Protein AF-A0A9D6PST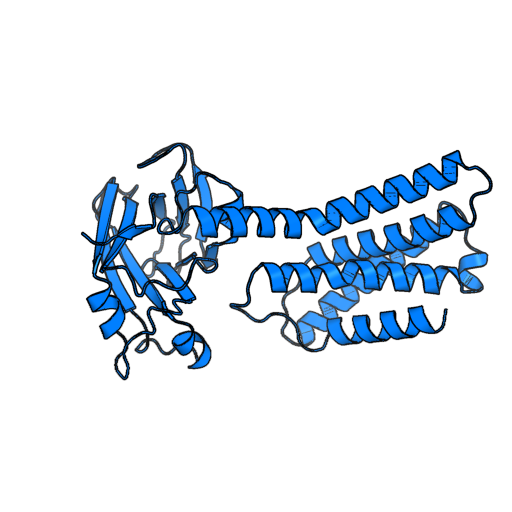2-F1 (afdb_monomer)

pLDDT: mean 94.26, std 4.9, range [67.69, 98.75]

Structure (mmCIF, N/CA/C/O backbone):
data_AF-A0A9D6PST2-F1
#
_entry.id   AF-A0A9D6PST2-F1
#
loop_
_atom_site.group_PDB
_atom_site.id
_atom_site.type_symbol
_atom_site.label_atom_id
_atom_site.label_alt_id
_atom_site.label_comp_id
_atom_site.label_asym_id
_atom_site.label_entity_id
_atom_site.label_seq_id
_atom_site.pdbx_PDB_ins_code
_atom_site.Cartn_x
_atom_site.Cartn_y
_atom_site.Cartn_z
_atom_site.occupancy
_atom_site.B_iso_or_equiv
_atom_site.auth_seq_id
_atom_site.auth_comp_id
_atom_site.auth_asym_id
_atom_site.auth_atom_id
_atom_site.pdbx_PDB_model_num
ATOM 1 N N . MET A 1 1 ? 12.612 -12.828 -33.262 1.00 82.62 1 MET A N 1
ATOM 2 C CA . MET A 1 1 ? 11.461 -11.962 -33.614 1.00 82.62 1 MET A CA 1
ATOM 3 C C . MET A 1 1 ? 10.122 -12.652 -33.386 1.00 82.62 1 MET A C 1
ATOM 5 O O . MET A 1 1 ? 9.370 -12.137 -32.578 1.00 82.62 1 MET A O 1
ATOM 9 N N . LYS A 1 2 ? 9.837 -13.822 -33.989 1.00 85.38 2 LYS A N 1
ATOM 10 C CA . LYS A 1 2 ? 8.550 -14.532 -33.798 1.00 85.38 2 LYS A CA 1
ATOM 11 C C . LYS A 1 2 ? 8.205 -14.817 -32.323 1.00 85.38 2 LYS A C 1
ATOM 13 O O . LYS A 1 2 ? 7.131 -14.439 -31.886 1.00 85.38 2 LYS A O 1
ATOM 18 N N . GLY A 1 3 ? 9.136 -15.379 -31.544 1.00 91.00 3 GLY A N 1
ATOM 19 C CA . GLY A 1 3 ? 8.904 -15.651 -30.113 1.00 91.00 3 GLY A CA 1
ATOM 20 C C . GLY A 1 3 ? 8.631 -14.398 -29.267 1.00 91.00 3 GLY A C 1
ATOM 21 O O . GLY A 1 3 ? 7.731 -14.407 -28.439 1.00 91.00 3 GLY A O 1
ATOM 22 N N . LEU A 1 4 ? 9.342 -13.293 -29.528 1.00 91.12 4 LEU A N 1
ATOM 23 C CA . LEU A 1 4 ? 9.099 -12.011 -28.850 1.00 91.12 4 LEU A CA 1
ATOM 24 C C . LEU A 1 4 ? 7.714 -11.439 -29.189 1.00 91.12 4 LEU A C 1
ATOM 26 O O . LEU A 1 4 ? 7.041 -10.928 -28.307 1.00 91.12 4 LEU A O 1
ATOM 30 N N . ALA A 1 5 ? 7.280 -11.545 -30.449 1.00 93.44 5 ALA A N 1
ATOM 31 C CA . ALA A 1 5 ? 5.957 -11.081 -30.866 1.00 93.44 5 ALA A CA 1
ATOM 32 C C . ALA A 1 5 ? 4.823 -11.870 -30.191 1.00 93.44 5 ALA A C 1
ATOM 34 O O . ALA A 1 5 ? 3.841 -11.270 -29.773 1.00 93.44 5 ALA A O 1
ATOM 35 N N . VAL A 1 6 ? 4.983 -13.190 -30.034 1.00 94.31 6 VAL A N 1
ATOM 36 C CA . VAL A 1 6 ? 4.023 -14.032 -29.298 1.00 94.31 6 VAL A CA 1
ATOM 37 C C . VAL A 1 6 ? 3.953 -13.626 -27.824 1.00 94.31 6 VAL A C 1
ATOM 39 O O . VAL A 1 6 ? 2.859 -13.455 -27.298 1.00 94.31 6 VAL A O 1
ATOM 42 N N . LEU A 1 7 ? 5.104 -13.411 -27.175 1.00 94.19 7 LEU A N 1
ATOM 43 C CA . LEU A 1 7 ? 5.152 -12.942 -25.786 1.00 94.19 7 LEU A CA 1
ATOM 44 C C . LEU A 1 7 ? 4.450 -11.586 -25.619 1.00 94.19 7 LEU A C 1
ATOM 46 O O . LEU A 1 7 ? 3.614 -11.433 -24.735 1.00 94.19 7 LEU A O 1
ATOM 50 N N . VAL A 1 8 ? 4.764 -10.620 -26.488 1.00 95.50 8 VAL A N 1
ATOM 51 C CA . VAL A 1 8 ? 4.138 -9.289 -26.481 1.00 95.50 8 VAL A CA 1
ATOM 52 C C . VAL A 1 8 ? 2.628 -9.397 -26.672 1.00 95.50 8 VAL A C 1
ATOM 54 O O . VAL A 1 8 ? 1.891 -8.765 -25.928 1.00 95.50 8 VAL A O 1
ATOM 57 N N . ALA A 1 9 ? 2.153 -10.226 -27.606 1.00 94.56 9 ALA A N 1
ATOM 58 C CA . ALA A 1 9 ? 0.720 -10.431 -27.807 1.00 94.56 9 ALA A CA 1
ATOM 59 C C . ALA A 1 9 ? 0.030 -10.977 -26.544 1.00 94.56 9 ALA A C 1
ATOM 61 O O . ALA A 1 9 ? -1.038 -10.493 -26.183 1.00 94.56 9 ALA A O 1
ATOM 62 N N . GLY A 1 10 ? 0.659 -11.925 -25.840 1.00 94.38 10 GLY A N 1
ATOM 63 C CA . GLY A 1 10 ? 0.155 -12.426 -24.559 1.00 94.38 10 GLY A CA 1
ATOM 64 C C . GLY A 1 10 ? 0.065 -11.335 -23.487 1.00 94.38 10 GLY A C 1
ATOM 65 O O . GLY A 1 10 ? -0.967 -11.197 -22.838 1.00 94.38 10 GLY A O 1
ATOM 66 N N . LEU A 1 11 ? 1.106 -10.508 -23.351 1.00 94.31 11 LEU A N 1
ATOM 67 C CA . LEU A 1 11 ? 1.119 -9.398 -22.392 1.00 94.31 11 LEU A CA 1
ATOM 68 C C . LEU A 1 11 ? 0.080 -8.314 -22.724 1.00 94.31 11 LEU A C 1
ATOM 70 O O . LEU A 1 11 ? -0.539 -7.773 -21.814 1.00 94.31 11 LEU A O 1
ATOM 74 N N . VAL A 1 12 ? -0.171 -8.037 -24.009 1.00 94.50 12 VAL A N 1
ATOM 75 C CA . VAL A 1 12 ? -1.259 -7.133 -24.429 1.00 94.50 12 VAL A CA 1
ATOM 76 C C . VAL A 1 12 ? -2.619 -7.678 -24.000 1.00 94.50 12 VAL A C 1
ATOM 78 O O . VAL A 1 12 ? -3.452 -6.911 -23.533 1.00 94.50 12 VAL A O 1
ATOM 81 N N . VAL A 1 13 ? -2.859 -8.988 -24.118 1.00 93.19 13 VAL A N 1
ATOM 82 C CA . VAL A 1 13 ? -4.115 -9.591 -23.638 1.00 93.19 13 VAL A CA 1
ATOM 83 C C . VAL A 1 13 ? -4.260 -9.408 -22.126 1.00 93.19 13 VAL A C 1
ATOM 85 O O . VAL A 1 13 ? -5.333 -9.028 -21.664 1.00 93.19 13 VAL A O 1
ATOM 88 N N . MET A 1 14 ? -3.180 -9.596 -21.361 1.00 92.00 14 MET A N 1
ATOM 89 C CA . MET A 1 14 ? -3.190 -9.400 -19.905 1.00 92.00 14 MET A CA 1
ATOM 90 C C . MET A 1 14 ? -3.476 -7.946 -19.493 1.00 92.00 14 MET A C 1
ATOM 92 O O . MET A 1 14 ? -4.033 -7.720 -18.424 1.00 92.00 14 MET A O 1
ATOM 96 N N . LEU A 1 15 ? -3.206 -6.944 -20.339 1.00 89.69 15 LEU A N 1
ATOM 97 C CA . LEU A 1 15 ? -3.619 -5.567 -20.031 1.00 89.69 15 LEU A CA 1
ATOM 98 C C . LEU A 1 15 ? -5.135 -5.418 -19.883 1.00 89.69 15 LEU A C 1
ATOM 100 O O . LEU A 1 15 ? -5.569 -4.537 -19.149 1.00 89.69 15 LEU A O 1
ATOM 104 N N . PHE A 1 16 ? -5.935 -6.254 -20.546 1.00 89.12 16 PHE A N 1
ATOM 105 C CA . PHE A 1 16 ? -7.394 -6.101 -20.595 1.00 89.12 16 PHE A CA 1
ATOM 106 C C . PHE A 1 16 ? -8.159 -7.280 -19.993 1.00 89.12 16 PHE A C 1
ATOM 108 O O . PHE A 1 16 ? -9.345 -7.149 -19.705 1.00 89.12 16 PHE A O 1
ATOM 115 N N . VAL A 1 17 ? -7.505 -8.428 -19.807 1.00 87.56 17 VAL A N 1
ATOM 116 C CA . VAL A 1 17 ? -8.141 -9.664 -19.342 1.00 87.56 17 VAL A CA 1
ATOM 117 C C . VAL A 1 17 ? -7.512 -10.124 -18.031 1.00 87.56 17 VAL A C 1
ATOM 119 O O . VAL A 1 17 ? -6.298 -10.305 -17.946 1.00 87.56 17 VAL A O 1
ATOM 122 N N . GLY A 1 18 ? -8.360 -10.363 -17.029 1.00 84.00 18 GLY A N 1
ATOM 123 C CA . GLY A 1 18 ? -7.952 -10.773 -15.684 1.00 84.00 18 GLY A CA 1
ATOM 124 C C . GLY A 1 18 ? -7.445 -9.598 -14.850 1.00 84.00 18 GLY A C 1
ATOM 125 O O . GLY A 1 18 ? -7.907 -8.472 -15.026 1.00 84.00 18 GLY A O 1
ATOM 126 N N . GLY A 1 19 ? -6.476 -9.865 -13.981 1.00 82.94 19 GLY A N 1
ATOM 127 C CA . GLY A 1 19 ? -5.823 -8.875 -13.130 1.00 82.94 19 GLY A CA 1
ATOM 128 C C . GLY A 1 19 ? -6.261 -8.947 -11.672 1.00 82.94 19 GLY A C 1
ATOM 129 O O . GLY A 1 19 ? -7.232 -9.638 -11.371 1.00 82.94 19 GLY A O 1
ATOM 130 N N . PRO A 1 20 ? -5.511 -8.284 -10.780 1.00 84.06 20 PRO A N 1
ATOM 131 C CA . PRO A 1 20 ? -5.814 -8.296 -9.367 1.00 84.06 20 PRO A CA 1
ATOM 132 C C . PRO A 1 20 ? -7.141 -7.589 -9.089 1.00 84.06 20 PRO A C 1
ATOM 134 O O . PRO A 1 20 ? -7.401 -6.513 -9.634 1.00 84.06 20 PRO A O 1
ATOM 137 N N . GLU A 1 21 ? -7.948 -8.175 -8.217 1.00 77.94 21 GLU A N 1
ATOM 138 C CA . GLU A 1 21 ? -9.183 -7.585 -7.712 1.00 77.94 21 GLU A CA 1
ATOM 139 C C . GLU A 1 21 ? -8.955 -6.871 -6.371 1.00 77.94 21 GLU A C 1
ATOM 141 O O . GLU A 1 21 ? -7.908 -6.990 -5.725 1.00 77.94 21 GLU A O 1
ATOM 146 N N . ALA A 1 22 ? -9.955 -6.099 -5.937 1.00 67.69 22 ALA A N 1
ATOM 147 C CA . ALA A 1 22 ? -9.941 -5.492 -4.612 1.00 67.69 22 ALA A CA 1
ATOM 148 C C . ALA A 1 22 ? -9.855 -6.593 -3.538 1.00 67.69 22 ALA A C 1
ATOM 150 O O . ALA A 1 22 ? -10.729 -7.452 -3.455 1.00 67.69 22 ALA A O 1
ATOM 151 N N . GLY A 1 23 ? -8.801 -6.557 -2.720 1.00 70.06 23 GLY A N 1
ATOM 152 C CA . GLY A 1 23 ? -8.517 -7.575 -1.702 1.00 70.06 23 GLY A CA 1
ATOM 153 C C . GLY A 1 23 ? -7.436 -8.594 -2.083 1.00 70.06 23 GLY A C 1
ATOM 154 O O . GLY A 1 23 ? -7.029 -9.376 -1.222 1.00 70.06 23 GLY A O 1
ATOM 155 N N . ASP A 1 24 ? -6.921 -8.573 -3.318 1.00 83.50 24 ASP A N 1
ATOM 156 C CA . ASP A 1 24 ? -5.741 -9.366 -3.672 1.00 83.50 24 ASP A CA 1
ATOM 157 C C . ASP A 1 24 ? -4.476 -8.849 -2.984 1.00 83.50 24 ASP A C 1
ATOM 159 O O . ASP A 1 24 ? -4.335 -7.656 -2.705 1.00 83.50 24 ASP A O 1
ATOM 163 N N . SER A 1 25 ? -3.511 -9.747 -2.758 1.00 87.94 25 SER A N 1
ATOM 164 C CA . SER A 1 25 ? -2.267 -9.383 -2.072 1.00 87.94 25 SER A CA 1
ATOM 165 C C . SER A 1 25 ? -1.490 -8.306 -2.826 1.00 87.94 25 SER A C 1
ATOM 167 O O . SER A 1 25 ? -1.429 -8.284 -4.063 1.00 87.94 25 SER A O 1
ATOM 169 N N . ARG A 1 26 ? -0.796 -7.448 -2.073 1.00 91.88 26 ARG A N 1
ATOM 170 C CA . ARG A 1 26 ? 0.022 -6.362 -2.647 1.00 91.88 26 ARG A CA 1
ATOM 171 C C . ARG A 1 26 ? 1.079 -6.885 -3.619 1.00 91.88 26 ARG A C 1
ATOM 173 O O . ARG A 1 26 ? 1.443 -6.204 -4.575 1.00 91.88 26 ARG A O 1
ATOM 180 N N . LEU A 1 27 ? 1.583 -8.099 -3.382 1.00 92.94 27 LEU A N 1
ATOM 181 C CA . LEU A 1 27 ? 2.575 -8.732 -4.247 1.00 92.94 27 LEU A CA 1
ATOM 182 C C . LEU A 1 27 ? 1.988 -9.079 -5.619 1.00 92.94 27 LEU A C 1
ATOM 184 O O . LEU A 1 27 ? 2.634 -8.806 -6.629 1.00 92.94 27 LEU A O 1
ATOM 188 N N . ILE A 1 28 ? 0.776 -9.641 -5.664 1.00 92.00 28 ILE A N 1
ATOM 189 C CA . ILE A 1 28 ? 0.090 -9.963 -6.924 1.00 92.00 28 ILE A CA 1
ATOM 190 C C . ILE A 1 28 ? -0.159 -8.677 -7.715 1.00 92.00 28 ILE A C 1
ATOM 192 O O . ILE A 1 28 ? 0.164 -8.622 -8.902 1.00 92.00 28 ILE A O 1
ATOM 196 N N . GLN A 1 29 ? -0.629 -7.623 -7.042 1.00 91.12 29 GLN A N 1
ATOM 197 C CA . GLN A 1 29 ? -0.823 -6.303 -7.648 1.00 91.12 29 GLN A CA 1
ATOM 198 C C . GLN A 1 29 ? 0.481 -5.743 -8.234 1.00 91.12 29 GLN A C 1
ATOM 200 O O . GLN A 1 29 ? 0.544 -5.385 -9.410 1.00 91.12 29 GLN A O 1
ATOM 205 N N . ALA A 1 30 ? 1.565 -5.745 -7.453 1.00 93.12 30 ALA A N 1
ATOM 206 C CA . ALA A 1 30 ? 2.861 -5.242 -7.903 1.00 93.12 30 ALA A CA 1
ATOM 207 C C . ALA A 1 30 ? 3.449 -6.061 -9.067 1.00 93.12 30 ALA A C 1
ATOM 209 O O . ALA A 1 30 ? 4.049 -5.491 -9.980 1.00 93.12 30 ALA A O 1
ATOM 210 N N . MET A 1 31 ? 3.273 -7.387 -9.059 1.00 93.88 31 MET A N 1
ATOM 211 C CA . MET A 1 31 ? 3.702 -8.261 -10.154 1.00 93.88 31 MET A CA 1
ATOM 212 C C . MET A 1 31 ? 2.897 -8.027 -11.431 1.00 93.88 31 MET A C 1
ATOM 214 O O . MET A 1 31 ? 3.473 -8.054 -12.519 1.00 93.88 31 MET A O 1
ATOM 218 N N . TRP A 1 32 ? 1.591 -7.785 -11.311 1.00 93.31 32 TRP A N 1
ATOM 219 C CA . TRP A 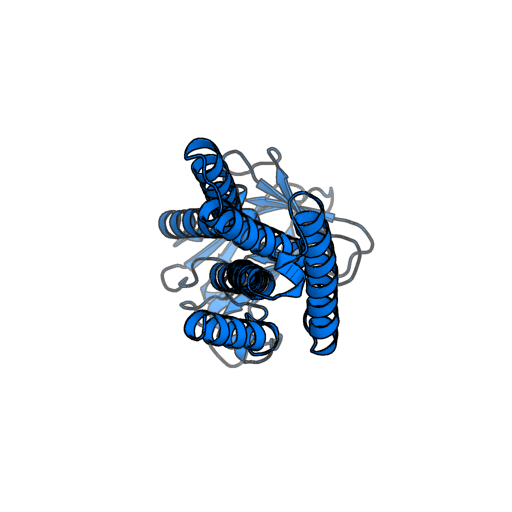1 32 ? 0.740 -7.479 -12.455 1.00 93.31 32 TRP A CA 1
ATOM 220 C C . TRP A 1 32 ? 1.135 -6.153 -13.104 1.00 93.31 32 TRP A C 1
ATOM 222 O O . TRP A 1 32 ? 1.416 -6.118 -14.303 1.00 93.31 32 TRP A O 1
ATOM 232 N N . ASN A 1 33 ? 1.288 -5.096 -12.301 1.00 92.50 33 ASN A N 1
ATOM 233 C CA . ASN A 1 33 ? 1.684 -3.773 -12.792 1.00 92.50 33 ASN A CA 1
ATOM 234 C C . ASN A 1 33 ? 3.098 -3.799 -13.393 1.00 92.50 33 ASN A C 1
ATOM 236 O O . ASN A 1 33 ? 3.375 -3.124 -14.385 1.00 92.50 33 ASN A O 1
ATOM 240 N N . LEU A 1 34 ? 4.003 -4.638 -12.867 1.00 95.06 34 LEU A N 1
ATOM 241 C CA . LEU A 1 34 ? 5.322 -4.844 -13.475 1.00 95.06 34 LEU A CA 1
ATOM 242 C C . LEU A 1 34 ? 5.220 -5.332 -14.929 1.00 95.06 34 LEU A C 1
ATOM 244 O O . LEU A 1 34 ? 6.123 -5.033 -15.705 1.00 95.06 34 LEU A O 1
ATOM 248 N N . GLY A 1 35 ? 4.144 -6.026 -15.319 1.00 95.12 35 GLY A N 1
ATOM 249 C CA . GLY A 1 35 ? 3.909 -6.543 -16.673 1.00 95.12 35 GLY A CA 1
ATOM 250 C C . GLY A 1 35 ? 3.960 -5.488 -17.787 1.00 95.12 35 GLY A C 1
ATOM 251 O O . GLY A 1 35 ? 4.359 -5.811 -18.911 1.00 95.12 35 GLY A O 1
ATOM 252 N N . HIS A 1 36 ? 3.681 -4.222 -17.467 1.00 96.06 36 HIS A N 1
ATOM 253 C CA . HIS A 1 36 ? 3.850 -3.080 -18.371 1.00 96.06 36 HIS A CA 1
ATOM 254 C C . HIS A 1 36 ? 5.297 -2.940 -18.869 1.00 96.06 36 HIS A C 1
ATOM 256 O O . HIS A 1 36 ? 5.560 -2.745 -20.058 1.00 96.06 36 HIS A O 1
ATOM 262 N N . VAL A 1 37 ? 6.274 -3.144 -17.985 1.00 97.31 37 VAL A N 1
ATOM 263 C CA . VAL A 1 37 ? 7.699 -2.970 -18.288 1.00 97.31 37 VAL A CA 1
ATOM 264 C C . VAL A 1 37 ? 8.197 -3.929 -19.388 1.00 97.31 37 VAL A C 1
ATOM 266 O O . VAL A 1 37 ? 8.706 -3.448 -20.408 1.00 97.31 37 VAL A O 1
ATOM 269 N N . PRO A 1 38 ? 8.071 -5.271 -19.269 1.00 97.12 38 PRO A N 1
ATOM 270 C CA . PRO A 1 38 ? 8.476 -6.185 -20.332 1.00 97.12 38 PRO A CA 1
ATOM 271 C C . PRO A 1 38 ? 7.610 -6.050 -21.590 1.00 97.12 38 PRO A C 1
ATOM 273 O O . PRO A 1 38 ? 8.134 -6.252 -22.690 1.00 97.12 38 PRO A O 1
ATOM 276 N N . LEU A 1 39 ? 6.330 -5.674 -21.465 1.00 97.50 39 LEU A N 1
ATOM 277 C CA . LEU A 1 39 ? 5.462 -5.422 -22.615 1.00 97.50 39 LEU A CA 1
ATOM 278 C C . LEU A 1 39 ? 6.017 -4.289 -23.482 1.00 97.50 39 LEU A C 1
ATOM 280 O O . LEU A 1 39 ? 6.308 -4.491 -24.664 1.00 97.50 39 LEU A O 1
ATOM 284 N N . PHE A 1 40 ? 6.219 -3.113 -22.891 1.00 97.88 40 PHE A N 1
ATOM 285 C CA . PHE A 1 40 ? 6.679 -1.935 -23.619 1.00 97.88 40 PHE A CA 1
ATOM 286 C C . PHE A 1 40 ? 8.145 -2.045 -24.053 1.00 97.88 40 PHE A C 1
ATOM 288 O O . PHE A 1 40 ? 8.502 -1.562 -25.131 1.00 97.88 40 PHE A O 1
ATOM 295 N N . ALA A 1 41 ? 8.981 -2.783 -23.313 1.00 97.69 41 ALA A N 1
ATOM 296 C CA . ALA A 1 41 ? 10.320 -3.153 -23.778 1.00 97.69 41 ALA A CA 1
ATOM 297 C C . ALA A 1 41 ? 10.269 -4.029 -25.037 1.00 97.69 41 ALA A C 1
ATOM 299 O O . ALA A 1 41 ? 11.019 -3.804 -25.994 1.00 97.69 41 ALA A O 1
ATOM 300 N N . GLY A 1 42 ? 9.364 -5.010 -25.066 1.00 96.88 42 GLY A N 1
ATOM 301 C CA . GLY A 1 42 ? 9.124 -5.852 -26.232 1.00 96.88 42 GLY A CA 1
ATOM 302 C C . GLY A 1 42 ? 8.609 -5.051 -27.427 1.00 96.88 42 GLY A C 1
ATOM 303 O O . GLY A 1 42 ? 9.152 -5.185 -28.526 1.00 96.88 42 GLY A O 1
ATOM 304 N N . LEU A 1 43 ? 7.625 -4.173 -27.214 1.00 96.69 43 LEU A N 1
ATOM 305 C CA . LEU A 1 43 ? 7.089 -3.281 -28.246 1.00 96.69 43 LEU A CA 1
ATOM 306 C C . LEU A 1 43 ? 8.168 -2.364 -28.829 1.00 96.69 43 LEU A C 1
ATOM 308 O O . LEU A 1 43 ? 8.282 -2.272 -30.051 1.00 96.69 43 LEU A O 1
ATOM 312 N N . ALA A 1 44 ? 9.012 -1.754 -27.992 1.00 96.06 44 ALA A N 1
ATOM 313 C CA . ALA A 1 44 ? 10.125 -0.926 -28.454 1.00 96.06 44 ALA A CA 1
ATOM 314 C C . ALA A 1 44 ? 11.117 -1.730 -29.313 1.00 96.06 44 ALA A C 1
ATOM 316 O O . ALA A 1 44 ? 11.492 -1.296 -30.403 1.00 96.06 44 ALA A O 1
ATOM 317 N N . LEU A 1 45 ? 11.491 -2.942 -28.886 1.00 95.44 45 LEU A N 1
ATOM 318 C CA . LEU A 1 45 ? 12.384 -3.820 -29.653 1.00 95.44 45 LEU A CA 1
ATOM 319 C C . LEU A 1 45 ? 11.789 -4.243 -31.005 1.00 95.44 45 LEU A C 1
ATOM 321 O O . LEU A 1 45 ? 12.511 -4.281 -32.006 1.00 95.44 45 LEU A O 1
ATOM 325 N N . LEU A 1 46 ? 10.494 -4.570 -31.044 1.00 94.56 46 LEU A N 1
ATOM 326 C CA . LEU A 1 46 ? 9.779 -4.894 -32.281 1.00 94.56 46 LEU A CA 1
ATOM 327 C C . LEU A 1 46 ? 9.675 -3.666 -33.196 1.00 94.56 46 LEU A C 1
ATOM 329 O O . LEU A 1 46 ? 9.960 -3.771 -34.390 1.00 94.56 46 LEU A O 1
ATOM 333 N N . GLY A 1 47 ? 9.349 -2.500 -32.637 1.00 93.44 47 GLY A N 1
ATOM 334 C CA . GLY A 1 47 ? 9.264 -1.226 -33.349 1.00 93.44 47 GLY A CA 1
ATOM 335 C C . GLY A 1 47 ? 10.592 -0.833 -33.992 1.00 93.44 47 GLY A C 1
ATOM 336 O O . GLY A 1 47 ? 10.635 -0.528 -35.184 1.00 93.44 47 GLY A O 1
ATOM 337 N N . CYS A 1 48 ? 11.701 -0.956 -33.260 1.00 92.31 48 CYS A N 1
ATOM 338 C CA . CYS A 1 48 ? 13.049 -0.714 -33.778 1.00 92.31 48 CYS A CA 1
ATOM 339 C C . CYS A 1 48 ? 13.462 -1.662 -34.919 1.00 92.31 48 CYS A C 1
ATOM 341 O O . CYS A 1 48 ? 14.392 -1.361 -35.669 1.00 92.31 48 CYS A O 1
ATOM 343 N N . ALA A 1 49 ? 12.796 -2.810 -35.082 1.00 89.19 49 ALA A N 1
ATOM 344 C CA . ALA A 1 49 ? 13.065 -3.719 -36.192 1.00 89.19 49 ALA A CA 1
ATOM 345 C C . ALA A 1 49 ? 12.399 -3.282 -37.512 1.00 89.19 49 ALA A C 1
ATOM 347 O O . ALA A 1 49 ? 12.777 -3.799 -38.573 1.00 89.19 49 ALA A O 1
ATOM 348 N N . THR A 1 50 ? 11.449 -2.340 -37.463 1.00 89.50 50 THR A N 1
ATOM 349 C CA . THR A 1 50 ? 10.693 -1.858 -38.629 1.00 89.50 50 THR A CA 1
ATOM 350 C C . THR A 1 50 ? 11.547 -0.989 -39.565 1.00 89.50 50 THR A C 1
ATOM 352 O O . THR A 1 50 ? 12.489 -0.334 -39.114 1.00 89.50 50 THR A O 1
ATOM 355 N N . PRO A 1 51 ? 11.234 -0.934 -40.875 1.00 87.00 51 PRO A N 1
ATOM 356 C CA . PRO A 1 51 ? 11.957 -0.079 -41.820 1.00 87.00 51 PRO A CA 1
ATOM 357 C C . PRO A 1 51 ? 11.894 1.410 -41.462 1.00 87.00 51 PRO A C 1
ATOM 359 O O . PRO A 1 51 ? 12.890 2.110 -41.617 1.00 87.00 51 PRO A O 1
ATOM 362 N N . LEU A 1 52 ? 10.754 1.877 -40.941 1.00 84.50 52 LEU A N 1
ATOM 363 C CA . LEU A 1 52 ? 10.555 3.268 -40.533 1.00 84.50 52 LEU A CA 1
ATOM 364 C C . LEU A 1 52 ? 11.491 3.650 -39.382 1.00 84.50 52 LEU A C 1
ATOM 366 O O . LEU A 1 52 ? 12.167 4.673 -39.445 1.00 84.50 52 LEU A O 1
ATOM 370 N N . ALA A 1 53 ? 11.599 2.793 -38.364 1.00 85.06 53 ALA A N 1
ATOM 371 C CA . ALA A 1 53 ? 12.484 3.050 -37.235 1.00 85.06 53 ALA A CA 1
ATOM 372 C C . ALA A 1 53 ? 13.966 3.069 -37.636 1.00 85.06 53 ALA A C 1
ATOM 374 O O . ALA A 1 53 ? 14.733 3.813 -37.042 1.00 85.06 53 ALA A O 1
ATOM 375 N N . ARG A 1 54 ? 14.371 2.324 -38.677 1.00 82.12 54 ARG A N 1
ATOM 376 C CA . ARG A 1 54 ? 15.753 2.355 -39.199 1.00 82.12 54 ARG A CA 1
ATOM 377 C C . ARG A 1 54 ? 16.125 3.682 -39.863 1.00 82.12 54 ARG A C 1
ATOM 379 O O . ARG A 1 54 ? 17.310 3.962 -40.004 1.00 82.12 54 ARG A O 1
ATOM 386 N N . GLN A 1 55 ? 15.140 4.478 -40.282 1.00 87.56 55 GLN A N 1
ATOM 387 C CA . GLN A 1 55 ? 15.369 5.831 -40.803 1.00 87.56 55 GLN A CA 1
ATOM 388 C C . GLN A 1 55 ? 15.560 6.858 -39.677 1.00 87.56 55 GLN A C 1
ATOM 390 O O . GLN A 1 55 ? 16.065 7.956 -39.912 1.00 87.56 55 GLN A O 1
ATOM 395 N N . LEU A 1 56 ? 15.164 6.511 -38.450 1.00 87.50 56 LEU A N 1
ATOM 396 C CA . LEU A 1 56 ? 15.341 7.334 -37.263 1.00 87.50 56 LEU A CA 1
ATOM 397 C C . LEU A 1 56 ? 16.612 6.904 -36.524 1.00 87.50 56 LEU A C 1
ATOM 399 O O . LEU A 1 56 ? 16.884 5.722 -36.347 1.00 87.50 56 LEU A O 1
ATOM 403 N N . ALA A 1 57 ? 17.392 7.874 -36.054 1.00 84.31 57 ALA A N 1
ATOM 404 C CA . ALA A 1 57 ? 18.599 7.613 -35.277 1.00 84.31 57 ALA A CA 1
ATOM 405 C C . ALA A 1 57 ? 18.777 8.653 -34.167 1.00 84.31 57 ALA A C 1
ATOM 407 O O . ALA A 1 57 ? 18.238 9.764 -34.237 1.00 84.31 57 ALA A O 1
ATOM 408 N N . GLY A 1 58 ? 19.546 8.278 -33.142 1.00 85.12 58 GLY A N 1
ATOM 409 C CA . GLY A 1 58 ? 19.890 9.148 -32.019 1.00 85.12 58 GLY A CA 1
ATOM 410 C C . GLY A 1 58 ? 18.657 9.779 -31.370 1.00 85.12 58 GLY A C 1
ATOM 411 O O . GLY A 1 58 ? 17.681 9.093 -31.064 1.00 85.12 58 GLY A O 1
ATOM 412 N N . ILE A 1 59 ? 18.686 11.103 -31.206 1.00 88.00 59 ILE A N 1
ATOM 413 C CA . ILE A 1 59 ? 17.624 11.857 -30.529 1.00 88.00 59 ILE A CA 1
ATOM 414 C C . ILE A 1 59 ? 16.251 11.717 -31.203 1.00 88.00 59 ILE A C 1
ATOM 416 O O . ILE A 1 59 ? 15.238 11.721 -30.516 1.00 88.00 59 ILE A O 1
ATOM 420 N N . ARG A 1 60 ? 16.187 11.535 -32.531 1.00 91.81 60 ARG A N 1
ATOM 421 C CA . ARG A 1 60 ? 14.904 11.398 -33.243 1.00 91.81 60 ARG A CA 1
ATOM 422 C C . ARG A 1 60 ? 14.209 10.082 -32.912 1.00 91.81 60 ARG A C 1
ATOM 424 O O . ARG A 1 60 ? 13.000 10.076 -32.719 1.00 91.81 60 ARG A O 1
ATOM 431 N N . LEU A 1 61 ? 14.974 8.989 -32.829 1.00 91.50 61 LEU A N 1
ATOM 432 C CA . LEU A 1 61 ? 14.444 7.688 -32.413 1.00 91.50 61 LEU A CA 1
ATOM 433 C C . LEU A 1 61 ? 13.963 7.749 -30.962 1.00 91.50 61 LEU A C 1
ATOM 435 O O . LEU A 1 61 ? 12.873 7.271 -30.667 1.00 91.50 61 LEU A O 1
ATOM 439 N N . PHE A 1 62 ? 14.754 8.373 -30.086 1.00 92.06 62 PHE A N 1
ATOM 440 C CA . PHE A 1 62 ? 14.392 8.566 -28.685 1.00 92.06 62 PHE A CA 1
ATOM 441 C C . PHE A 1 62 ? 13.083 9.354 -28.542 1.00 92.06 62 PHE A C 1
ATOM 443 O O . PHE A 1 62 ? 12.136 8.842 -27.958 1.00 92.06 62 PHE A O 1
ATOM 450 N N . LEU A 1 63 ? 12.986 10.542 -29.150 1.00 94.56 63 LEU A N 1
ATOM 451 C CA . LEU A 1 63 ? 11.784 11.380 -29.081 1.00 94.56 63 LEU A CA 1
ATOM 452 C C . LEU A 1 63 ? 10.555 10.680 -29.668 1.00 94.56 63 LEU A C 1
ATOM 454 O O . LEU A 1 63 ? 9.489 10.719 -29.061 1.00 94.56 63 LEU A O 1
ATOM 458 N N . ALA A 1 64 ? 10.697 10.016 -30.819 1.00 94.12 64 ALA A N 1
ATOM 459 C CA . ALA A 1 64 ? 9.597 9.271 -31.423 1.00 94.12 64 ALA A CA 1
ATOM 460 C C . ALA A 1 64 ? 9.110 8.147 -30.500 1.00 94.12 64 ALA A C 1
ATOM 462 O O . ALA A 1 64 ? 7.909 8.001 -30.292 1.00 94.12 64 ALA A O 1
ATOM 463 N N . ALA A 1 65 ? 10.032 7.384 -29.910 1.00 94.50 65 ALA A N 1
ATOM 464 C CA . ALA A 1 65 ? 9.691 6.315 -28.984 1.00 94.50 65 ALA A CA 1
ATOM 465 C C . ALA A 1 65 ? 9.038 6.844 -27.698 1.00 94.50 65 ALA A C 1
ATOM 467 O O . ALA A 1 65 ? 8.048 6.267 -27.263 1.00 94.50 65 ALA A O 1
ATOM 468 N N . THR A 1 66 ? 9.519 7.956 -27.131 1.00 95.06 66 THR A N 1
ATOM 469 C CA . THR A 1 66 ? 8.892 8.608 -25.969 1.00 95.06 66 THR A CA 1
ATOM 470 C C . THR A 1 66 ? 7.472 9.072 -26.281 1.00 95.06 66 THR A C 1
ATOM 472 O O . THR A 1 66 ? 6.558 8.793 -25.513 1.00 95.06 66 THR A O 1
ATOM 475 N N . VAL A 1 67 ? 7.262 9.751 -27.414 1.00 96.50 67 VAL A N 1
ATOM 476 C CA . VAL A 1 67 ? 5.927 10.225 -27.813 1.00 96.50 67 VAL A CA 1
ATOM 477 C C . VAL A 1 67 ? 4.979 9.047 -28.025 1.00 96.50 67 VAL A C 1
ATOM 479 O O . VAL A 1 67 ? 3.865 9.065 -27.514 1.00 96.50 67 VAL A O 1
ATOM 482 N N . LEU A 1 68 ? 5.423 8.001 -28.726 1.00 95.25 68 LEU A N 1
ATOM 483 C CA . LEU A 1 68 ? 4.614 6.800 -28.932 1.00 95.25 68 LEU A CA 1
ATOM 484 C C . LEU A 1 68 ? 4.298 6.083 -27.615 1.00 95.25 68 LEU A C 1
ATOM 486 O O . LEU A 1 68 ? 3.171 5.634 -27.448 1.00 95.25 68 LEU A O 1
ATOM 490 N N . ALA A 1 69 ? 5.253 6.006 -26.685 1.00 95.69 69 ALA A N 1
ATOM 491 C CA . ALA A 1 69 ? 5.047 5.415 -25.365 1.00 95.69 69 ALA A CA 1
ATOM 492 C C . ALA A 1 69 ? 3.990 6.179 -24.562 1.00 95.69 69 ALA A C 1
ATOM 494 O O . ALA A 1 69 ? 3.072 5.563 -24.039 1.00 95.69 69 ALA A O 1
ATOM 495 N N . LEU A 1 70 ? 4.080 7.513 -24.519 1.00 96.44 70 LEU A N 1
ATOM 496 C CA . LEU A 1 70 ? 3.105 8.358 -23.826 1.00 96.44 70 LEU A CA 1
ATOM 497 C C . LEU A 1 70 ? 1.705 8.211 -24.424 1.00 96.44 70 LEU A C 1
ATOM 499 O O . LEU A 1 70 ? 0.742 8.024 -23.689 1.00 96.44 70 LEU A O 1
ATOM 503 N N . LEU A 1 71 ? 1.592 8.269 -25.754 1.00 96.88 71 LEU A N 1
ATOM 504 C CA . LEU A 1 71 ? 0.307 8.112 -26.434 1.00 96.88 71 LEU A CA 1
ATOM 505 C C . LEU A 1 71 ? -0.287 6.721 -26.197 1.00 96.88 71 LEU A C 1
ATOM 507 O O . LEU A 1 71 ? -1.480 6.612 -25.934 1.00 96.88 71 LEU A O 1
ATOM 511 N N . ALA A 1 72 ? 0.535 5.673 -26.276 1.00 95.25 72 ALA A N 1
ATOM 512 C CA . ALA A 1 72 ? 0.096 4.304 -26.049 1.00 95.25 72 ALA A CA 1
ATOM 513 C C . ALA A 1 72 ? -0.305 4.064 -24.588 1.00 95.25 72 ALA A C 1
ATOM 515 O O . ALA A 1 72 ? -1.373 3.510 -24.367 1.00 95.25 72 ALA A O 1
ATOM 516 N N . GLY A 1 73 ? 0.489 4.514 -23.614 1.00 93.94 73 GLY A N 1
ATOM 517 C CA . GLY A 1 73 ? 0.177 4.349 -22.194 1.00 93.94 73 GLY A CA 1
ATOM 518 C C . GLY A 1 73 ? -1.094 5.089 -21.794 1.00 93.94 73 GLY A C 1
ATOM 519 O O . GLY A 1 73 ? -2.006 4.493 -21.235 1.00 93.94 73 GLY A O 1
ATOM 520 N N . ILE A 1 74 ? -1.241 6.354 -22.208 1.00 94.44 74 ILE A N 1
ATOM 521 C CA . ILE A 1 74 ? -2.484 7.113 -21.986 1.00 94.44 74 ILE A CA 1
ATOM 522 C C . ILE A 1 74 ? -3.679 6.418 -22.654 1.00 94.44 74 ILE A C 1
ATOM 524 O O . ILE A 1 74 ? -4.762 6.369 -22.075 1.00 94.44 74 ILE A O 1
ATOM 528 N N . ALA A 1 75 ? -3.506 5.874 -23.862 1.00 94.75 75 ALA A N 1
ATOM 529 C CA . ALA A 1 75 ? -4.571 5.145 -24.541 1.00 94.75 75 ALA A CA 1
ATOM 530 C C . ALA A 1 75 ? -4.935 3.837 -23.821 1.00 94.75 75 ALA A C 1
ATOM 532 O O . ALA A 1 75 ? -6.119 3.523 -23.733 1.00 94.75 75 ALA A O 1
ATOM 533 N N . VAL A 1 76 ? -3.957 3.089 -23.297 1.00 93.81 76 VAL A N 1
ATOM 534 C CA . VAL A 1 76 ? -4.195 1.871 -22.506 1.00 93.81 76 VAL A CA 1
ATOM 535 C C . VAL A 1 76 ? -4.987 2.204 -21.250 1.00 93.81 76 VAL A C 1
ATOM 537 O O . VAL A 1 76 ? -6.044 1.610 -21.052 1.00 93.81 76 VAL A O 1
ATOM 540 N N . GLU A 1 77 ? -4.550 3.195 -20.475 1.00 93.19 77 GLU A N 1
ATOM 541 C CA . GLU A 1 77 ? -5.258 3.651 -19.275 1.00 93.19 77 GLU A CA 1
ATOM 542 C C . GLU A 1 77 ? -6.693 4.092 -19.595 1.00 93.19 77 GLU A C 1
ATOM 544 O O . GLU A 1 77 ? -7.655 3.732 -18.915 1.00 93.19 77 GLU A O 1
ATOM 549 N N . TRP A 1 78 ? -6.869 4.839 -20.688 1.00 93.31 78 TRP A N 1
ATOM 550 C CA . TRP A 1 78 ? -8.189 5.295 -21.112 1.00 93.31 78 TRP A CA 1
ATOM 551 C C . TRP A 1 78 ? -9.102 4.140 -21.539 1.00 93.31 78 TRP A C 1
ATOM 553 O O . TRP A 1 78 ? -10.286 4.139 -21.211 1.00 93.31 78 TRP A O 1
ATOM 563 N N . LEU A 1 79 ? -8.567 3.128 -22.225 1.00 93.19 79 LEU A N 1
ATOM 564 C CA . LEU A 1 79 ? -9.311 1.913 -22.564 1.00 93.19 79 LEU A CA 1
ATOM 565 C C . LEU A 1 79 ? -9.636 1.074 -21.320 1.00 93.19 79 LEU A C 1
ATOM 567 O O . LEU A 1 79 ? -10.723 0.507 -21.240 1.00 93.19 79 LEU A O 1
ATOM 571 N N . GLN A 1 80 ? -8.730 1.015 -20.343 1.00 90.50 80 GLN A N 1
ATOM 572 C CA . GLN A 1 80 ? -8.949 0.326 -19.073 1.00 90.50 80 GLN A CA 1
ATOM 573 C C . GLN A 1 80 ? -10.063 0.983 -18.240 1.00 90.50 80 GLN A C 1
ATOM 575 O O . GLN A 1 80 ? -10.889 0.276 -17.658 1.00 90.50 80 GLN A O 1
ATOM 580 N N . LEU A 1 81 ? -10.172 2.316 -18.266 1.00 89.62 81 LEU A N 1
ATOM 581 C CA . LEU A 1 81 ? -11.298 3.037 -17.660 1.00 89.62 81 LEU A CA 1
ATOM 582 C C . LEU A 1 81 ? -12.656 2.591 -18.230 1.00 89.62 81 LEU A C 1
ATOM 584 O O . LEU A 1 81 ? -13.631 2.477 -17.488 1.00 89.62 81 LEU A O 1
ATOM 588 N N . LEU A 1 82 ? -12.735 2.297 -19.534 1.00 90.88 82 LEU A N 1
ATOM 589 C CA . LEU A 1 82 ? -13.983 1.864 -20.183 1.00 90.88 82 LEU A CA 1
ATOM 590 C C . LEU A 1 82 ? -14.442 0.463 -19.753 1.00 90.88 82 LEU A C 1
ATOM 592 O O . LEU A 1 82 ? -15.621 0.146 -19.891 1.00 90.88 82 LEU A O 1
ATOM 596 N N . ILE A 1 83 ? -13.533 -0.365 -19.231 1.00 88.50 83 ILE A N 1
ATOM 597 C CA . ILE A 1 83 ? -13.831 -1.713 -18.717 1.00 88.50 83 ILE A CA 1
ATOM 598 C C . ILE A 1 83 ? -13.922 -1.751 -17.184 1.00 88.50 83 ILE A C 1
ATOM 600 O O . ILE A 1 83 ? -13.906 -2.827 -16.593 1.00 88.50 83 ILE A O 1
ATOM 604 N N . GLY A 1 84 ? -14.040 -0.586 -16.536 1.00 82.62 84 GLY A N 1
ATOM 605 C CA . GLY A 1 84 ? -14.283 -0.477 -15.096 1.00 82.62 84 GLY A CA 1
ATOM 606 C C . GLY A 1 84 ? -13.035 -0.561 -14.216 1.00 82.62 84 GLY A C 1
ATOM 607 O O . GLY A 1 84 ? -13.175 -0.684 -13.001 1.00 82.62 84 GLY A O 1
ATOM 608 N N . ARG A 1 85 ? -11.827 -0.479 -14.790 1.00 84.38 85 ARG A N 1
ATOM 609 C CA . ARG A 1 85 ? -10.592 -0.314 -14.008 1.00 84.38 85 ARG A CA 1
ATOM 610 C C . ARG A 1 85 ? -10.359 1.153 -13.642 1.00 84.38 85 ARG A C 1
ATOM 612 O O . ARG A 1 85 ? -10.977 2.052 -14.206 1.00 84.38 85 ARG A O 1
ATOM 619 N N . SER A 1 86 ? -9.467 1.394 -12.686 1.00 82.44 86 SER A N 1
ATOM 620 C CA . SER A 1 86 ? -9.014 2.733 -12.300 1.00 82.44 86 SER A CA 1
ATOM 621 C C . SER A 1 86 ? -7.819 3.183 -13.134 1.00 82.44 86 SER A C 1
ATOM 623 O O . SER A 1 86 ? -6.981 2.362 -13.482 1.00 82.44 86 SER A O 1
ATOM 625 N N . PHE A 1 87 ? -7.714 4.489 -13.372 1.00 85.25 87 PHE A N 1
ATOM 626 C CA . PHE A 1 87 ? -6.534 5.105 -13.980 1.00 85.25 87 PHE A CA 1
ATOM 627 C C . PHE A 1 87 ? -5.352 5.112 -12.994 1.00 85.25 87 PHE A C 1
ATOM 629 O O . PHE A 1 87 ? -5.480 5.701 -11.916 1.00 85.25 87 PHE A O 1
ATOM 636 N N . ASP A 1 88 ? -4.210 4.531 -13.368 1.00 87.25 88 ASP A N 1
ATOM 637 C CA . ASP A 1 88 ? -2.940 4.602 -12.632 1.00 87.25 88 ASP A CA 1
ATOM 638 C C . ASP A 1 88 ? -1.878 5.338 -13.467 1.00 87.25 88 ASP A C 1
ATOM 640 O O . ASP A 1 88 ? -1.289 4.826 -14.417 1.00 87.25 88 ASP A O 1
ATOM 644 N N . TYR A 1 89 ? -1.549 6.570 -13.074 1.00 89.25 89 TYR A N 1
ATOM 645 C CA . TYR A 1 89 ? -0.497 7.335 -13.751 1.00 89.25 89 TYR A CA 1
ATOM 646 C C . TYR A 1 89 ? 0.890 6.676 -13.639 1.00 89.25 89 TYR A C 1
ATOM 648 O O . TYR A 1 89 ? 1.781 6.984 -14.438 1.00 89.25 89 TYR A O 1
ATOM 656 N N . LEU A 1 90 ? 1.108 5.796 -12.652 1.00 92.69 90 LEU A N 1
ATOM 657 C CA . LEU A 1 90 ? 2.353 5.047 -12.527 1.00 92.69 90 LEU A CA 1
ATOM 658 C C . LEU A 1 90 ? 2.495 4.001 -13.636 1.00 92.69 90 LEU A C 1
ATOM 660 O O . LEU A 1 90 ? 3.633 3.705 -14.001 1.00 92.69 90 LEU A O 1
ATOM 664 N N . ASP A 1 91 ? 1.404 3.502 -14.222 1.00 93.00 91 ASP A N 1
ATOM 665 C CA . ASP A 1 91 ? 1.465 2.579 -15.361 1.00 93.00 91 ASP A CA 1
ATOM 666 C C . ASP A 1 91 ? 2.050 3.264 -16.600 1.00 93.00 91 ASP A C 1
AT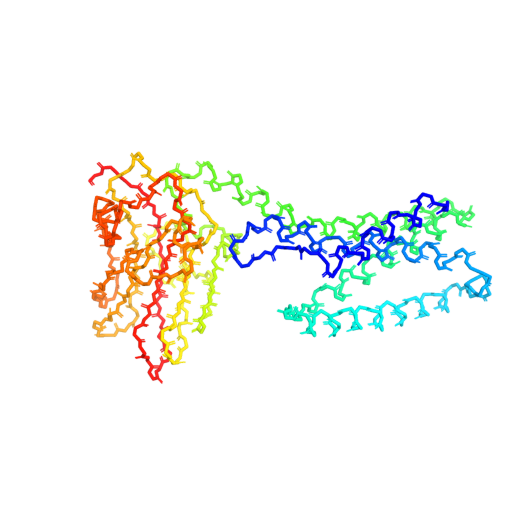OM 668 O O . ASP A 1 91 ? 2.974 2.730 -17.212 1.00 93.00 91 ASP A O 1
ATOM 672 N N . VAL A 1 92 ? 1.702 4.529 -16.862 1.00 94.19 92 VAL A N 1
ATOM 673 C CA . VAL A 1 92 ? 2.358 5.339 -17.911 1.00 94.19 92 VAL A CA 1
ATOM 674 C C . VAL A 1 92 ? 3.869 5.485 -17.657 1.00 94.19 92 VAL A C 1
ATOM 676 O O . VAL A 1 92 ? 4.683 5.483 -18.587 1.00 94.19 92 VAL A O 1
ATOM 679 N N . LEU A 1 93 ? 4.281 5.596 -16.391 1.00 94.56 93 LEU A N 1
ATOM 680 C CA . LEU A 1 93 ? 5.697 5.647 -16.021 1.00 94.56 93 LEU A CA 1
ATOM 681 C C . LEU A 1 93 ? 6.398 4.295 -16.253 1.00 94.56 93 LEU A C 1
ATOM 683 O O . LEU A 1 93 ? 7.543 4.265 -16.715 1.00 94.56 93 LEU A O 1
ATOM 687 N N . ARG A 1 94 ? 5.717 3.180 -15.954 1.00 95.88 94 ARG A N 1
ATOM 688 C CA . ARG A 1 94 ? 6.198 1.809 -16.200 1.00 95.88 94 ARG A CA 1
ATOM 689 C C . ARG A 1 94 ? 6.324 1.529 -17.697 1.00 95.88 94 ARG A C 1
ATOM 691 O O . ARG A 1 94 ? 7.324 0.942 -18.114 1.00 95.88 94 ARG A O 1
ATOM 698 N N . ASP A 1 95 ? 5.393 2.026 -18.504 1.00 96.88 95 ASP A N 1
ATOM 699 C CA . ASP A 1 95 ? 5.429 1.946 -19.965 1.00 96.88 95 ASP A CA 1
ATOM 700 C C . ASP A 1 95 ? 6.666 2.654 -20.525 1.00 96.88 95 ASP A C 1
ATOM 702 O O . ASP A 1 95 ? 7.426 2.083 -21.315 1.00 96.88 95 ASP A O 1
ATOM 706 N N . LEU A 1 96 ? 6.931 3.880 -20.060 1.00 96.69 96 LEU A N 1
ATOM 707 C CA . LEU A 1 96 ? 8.138 4.630 -20.416 1.00 96.69 96 LEU A CA 1
ATOM 708 C C . LEU A 1 96 ? 9.416 3.894 -20.006 1.00 96.69 96 LEU A C 1
ATOM 710 O O . LEU A 1 96 ? 10.349 3.791 -20.808 1.00 96.69 96 LEU A O 1
ATOM 714 N N . ALA A 1 97 ? 9.462 3.361 -18.781 1.00 97.06 97 ALA A N 1
ATOM 715 C CA . ALA A 1 97 ? 10.593 2.568 -18.309 1.00 97.06 97 ALA A CA 1
ATOM 716 C C . ALA A 1 97 ? 10.822 1.346 -19.212 1.00 97.06 97 ALA A C 1
ATOM 718 O O . ALA A 1 97 ? 11.955 1.096 -19.632 1.00 97.06 97 ALA A O 1
ATOM 719 N N . GLY A 1 98 ? 9.749 0.642 -19.584 1.00 97.69 98 GLY A N 1
ATOM 720 C CA . GLY A 1 98 ? 9.767 -0.451 -20.551 1.00 97.69 98 GLY A CA 1
ATOM 721 C C . GLY A 1 98 ? 10.345 -0.026 -21.900 1.00 97.69 98 GLY A C 1
ATOM 722 O O . GLY A 1 98 ? 11.295 -0.638 -22.391 1.00 97.69 98 GLY A O 1
ATOM 723 N N . VAL A 1 99 ? 9.851 1.064 -22.492 1.00 97.75 99 VAL A N 1
ATOM 724 C CA . VAL A 1 99 ? 10.373 1.564 -23.774 1.00 97.75 99 VAL A CA 1
ATOM 725 C C . VAL A 1 99 ? 11.859 1.902 -23.688 1.00 97.75 99 VAL A C 1
ATOM 727 O O . VAL A 1 99 ? 12.627 1.493 -24.560 1.00 97.75 99 VAL A O 1
ATOM 730 N N . TYR A 1 100 ? 12.302 2.587 -22.634 1.00 97.00 100 TYR A N 1
ATOM 731 C CA . TYR A 1 100 ? 13.713 2.935 -22.459 1.00 97.00 100 TYR A CA 1
ATOM 732 C C . TYR A 1 100 ? 14.606 1.717 -22.223 1.00 97.00 100 TYR A C 1
ATOM 734 O O . TYR A 1 100 ? 15.717 1.676 -22.757 1.00 97.00 100 TYR A O 1
ATOM 742 N N . LEU A 1 101 ? 14.112 0.688 -21.532 1.00 97.06 101 LEU A N 1
ATOM 743 C CA . LEU A 1 101 ? 14.775 -0.615 -21.441 1.00 97.06 101 LEU A CA 1
ATOM 744 C C . LEU A 1 101 ? 14.948 -1.251 -22.826 1.00 97.06 101 LEU A C 1
ATOM 746 O O . LEU A 1 101 ? 16.053 -1.652 -23.199 1.00 97.06 101 LEU A O 1
ATOM 750 N N . GLY A 1 102 ? 13.876 -1.310 -23.619 1.00 96.44 102 GLY A N 1
ATOM 751 C CA . GLY A 1 102 ? 13.911 -1.867 -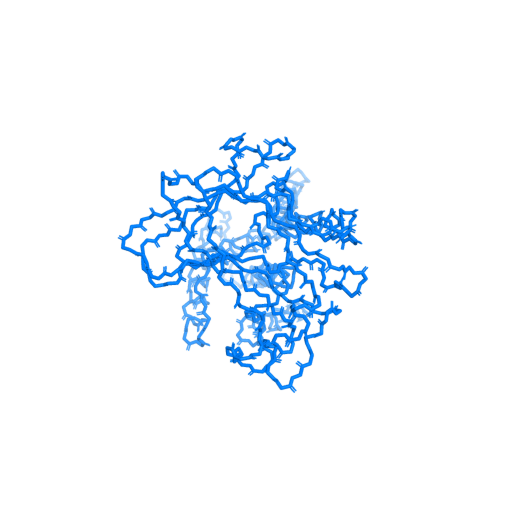24.972 1.00 96.44 102 GLY A CA 1
ATOM 752 C C . GLY A 1 102 ? 14.862 -1.108 -25.905 1.00 96.44 102 GLY A C 1
ATOM 753 O O . GLY A 1 102 ? 15.674 -1.724 -26.603 1.00 96.44 102 GLY A O 1
ATOM 754 N N . LEU A 1 103 ? 14.823 0.229 -25.874 1.00 95.56 103 LEU A N 1
ATOM 755 C CA . LEU A 1 103 ? 15.741 1.089 -26.627 1.00 95.56 103 LEU A CA 1
ATOM 756 C C . LEU A 1 103 ? 17.191 0.912 -26.178 1.00 95.56 103 LEU A C 1
ATOM 758 O O . LEU A 1 103 ? 18.072 0.784 -27.025 1.00 95.56 103 LEU A O 1
ATOM 762 N N . GLY A 1 104 ? 17.455 0.872 -24.871 1.00 95.31 104 GLY A N 1
ATOM 763 C CA . GLY A 1 104 ? 18.797 0.664 -24.332 1.00 95.31 104 GLY A CA 1
ATOM 764 C C . GLY A 1 104 ? 19.394 -0.660 -24.806 1.00 95.31 104 GLY A C 1
ATOM 765 O O . GLY A 1 104 ? 20.508 -0.688 -25.330 1.00 95.31 104 GLY A O 1
ATOM 766 N N . VAL A 1 105 ? 18.619 -1.747 -24.753 1.00 94.81 105 VAL A N 1
ATOM 767 C CA . VAL A 1 105 ? 19.028 -3.051 -25.303 1.00 94.81 105 VAL A CA 1
ATOM 768 C C . VAL A 1 105 ? 19.277 -2.976 -26.814 1.00 94.81 105 VAL A C 1
ATOM 770 O O . VAL A 1 105 ? 20.252 -3.549 -27.308 1.00 94.81 105 VAL A O 1
ATOM 773 N N . HIS A 1 106 ? 18.427 -2.275 -27.566 1.00 94.25 106 HIS A N 1
ATOM 774 C CA . HIS A 1 106 ? 18.603 -2.094 -29.007 1.00 94.25 106 HIS A CA 1
ATOM 775 C C . HIS A 1 106 ? 19.893 -1.329 -29.348 1.00 94.25 106 HIS A C 1
ATOM 777 O O . HIS A 1 106 ? 20.699 -1.801 -30.153 1.00 94.25 106 HIS A O 1
ATOM 783 N N . LEU A 1 107 ? 20.123 -0.187 -28.700 1.00 93.38 107 LEU A N 1
ATOM 784 C CA . LEU A 1 107 ? 21.296 0.661 -28.913 1.00 93.38 107 LEU A CA 1
ATOM 785 C C . LEU A 1 107 ? 22.584 -0.035 -28.460 1.00 93.38 107 LEU A C 1
ATOM 787 O O . LEU A 1 107 ? 23.601 0.039 -29.151 1.00 93.38 107 LEU A O 1
ATOM 791 N N . ALA A 1 108 ? 22.537 -0.801 -27.367 1.00 93.81 108 ALA A N 1
ATOM 792 C CA . ALA A 1 108 ? 23.651 -1.633 -26.919 1.00 93.81 108 ALA A CA 1
ATOM 793 C C . ALA A 1 108 ? 24.078 -2.660 -27.984 1.00 93.81 108 ALA A C 1
ATOM 795 O O . ALA A 1 108 ? 25.271 -2.911 -28.148 1.00 93.81 108 ALA A O 1
ATOM 796 N N . ARG A 1 109 ? 23.125 -3.236 -28.734 1.00 92.25 109 ARG A N 1
ATOM 797 C CA . ARG A 1 109 ? 23.402 -4.196 -29.822 1.00 92.25 109 ARG A CA 1
ATOM 798 C C . ARG A 1 109 ? 24.004 -3.545 -31.067 1.00 92.25 109 ARG A C 1
ATOM 800 O O . ARG A 1 109 ? 24.735 -4.212 -31.789 1.00 92.25 109 ARG A O 1
ATOM 807 N N . GLN A 1 110 ? 23.693 -2.276 -31.325 1.00 90.38 110 GLN A N 1
ATOM 808 C CA . GLN A 1 110 ? 24.236 -1.522 -32.463 1.00 90.38 110 GLN A CA 1
ATOM 809 C C . GLN A 1 110 ? 25.549 -0.795 -32.144 1.00 90.38 110 GLN A C 1
ATOM 811 O O . GLN A 1 110 ? 26.251 -0.352 -33.054 1.00 90.38 110 GLN A O 1
ATOM 816 N N . SER A 1 111 ? 25.884 -0.660 -30.861 1.00 90.31 111 SER A N 1
ATOM 817 C CA . SER A 1 111 ? 27.070 0.060 -30.405 1.00 90.31 111 SER A CA 1
ATOM 818 C C . SER A 1 111 ? 28.354 -0.621 -30.877 1.00 90.31 111 SER A C 1
ATOM 820 O O . SER A 1 111 ? 28.586 -1.796 -30.598 1.00 90.31 111 SER A O 1
ATOM 822 N N . ARG A 1 112 ? 29.225 0.142 -31.549 1.00 90.94 112 ARG A N 1
ATOM 823 C CA . ARG A 1 112 ? 30.575 -0.313 -31.931 1.00 90.94 112 ARG A CA 1
ATOM 824 C C . ARG A 1 112 ? 31.595 -0.159 -30.802 1.00 90.94 112 ARG A C 1
ATOM 826 O O . ARG A 1 112 ? 32.575 -0.892 -30.768 1.00 90.94 112 ARG A O 1
ATOM 833 N N . SER A 1 113 ? 31.361 0.776 -29.878 1.00 95.56 113 SER A N 1
ATOM 834 C CA . SER A 1 113 ? 32.194 0.974 -28.689 1.00 95.56 113 SER A CA 1
ATOM 835 C C . SER A 1 113 ? 31.687 0.130 -27.521 1.00 95.56 113 SER A C 1
ATOM 837 O O . SER A 1 113 ? 30.502 0.168 -27.178 1.00 95.56 113 SER A O 1
ATOM 839 N N . TRP A 1 114 ? 32.599 -0.589 -26.864 1.00 94.56 114 TRP A N 1
ATOM 840 C CA . TRP A 1 114 ? 32.286 -1.359 -25.660 1.00 94.56 114 TRP A CA 1
ATOM 841 C C . TRP A 1 114 ? 31.826 -0.457 -24.505 1.00 94.56 114 TRP A C 1
ATOM 843 O O . TRP A 1 114 ? 30.927 -0.841 -23.764 1.00 94.56 114 TRP A O 1
ATOM 853 N N . GLN A 1 115 ? 32.366 0.764 -24.396 1.00 95.56 115 GLN A N 1
ATOM 854 C CA . GLN A 1 115 ? 31.983 1.732 -23.362 1.00 95.56 115 GLN A CA 1
ATOM 855 C C . GLN A 1 115 ? 30.529 2.183 -23.540 1.00 95.56 115 GLN A C 1
ATOM 857 O O . GLN A 1 115 ? 29.764 2.203 -22.582 1.00 95.56 115 GLN A O 1
ATOM 862 N N . GLN A 1 116 ? 30.123 2.477 -24.780 1.00 93.31 116 GLN A N 1
ATOM 863 C CA . GLN A 1 116 ? 28.735 2.836 -25.100 1.00 93.31 116 GLN A CA 1
ATOM 864 C C . GLN A 1 116 ? 27.786 1.671 -24.819 1.00 93.31 116 GLN A C 1
ATOM 866 O O . GLN A 1 116 ? 26.740 1.853 -24.200 1.00 93.31 116 GLN A O 1
ATOM 871 N N . ARG A 1 117 ? 28.183 0.455 -25.214 1.00 94.69 117 ARG A N 1
ATOM 872 C CA . ARG A 1 117 ? 27.413 -0.760 -24.940 1.00 94.69 117 ARG A CA 1
ATOM 873 C C . ARG A 1 117 ? 27.201 -0.970 -23.440 1.00 94.69 117 ARG A C 1
ATOM 875 O O . ARG A 1 117 ? 26.073 -1.232 -23.031 1.00 94.69 117 ARG A O 1
ATOM 882 N N . LEU A 1 118 ? 28.254 -0.839 -22.630 1.00 96.19 118 LEU A N 1
ATOM 883 C CA . LEU A 1 118 ? 28.140 -0.931 -21.174 1.00 96.19 118 LEU A CA 1
ATOM 884 C C . LEU A 1 118 ? 27.287 0.196 -20.593 1.00 96.19 118 LEU A C 1
ATOM 886 O O . LEU A 1 118 ? 26.485 -0.074 -19.711 1.00 96.19 118 LEU A O 1
ATOM 890 N N . GLY A 1 119 ? 27.395 1.421 -21.112 1.00 96.00 119 GLY A N 1
ATOM 891 C CA . GLY A 1 119 ? 26.555 2.542 -20.688 1.00 96.00 119 GLY A CA 1
ATOM 892 C C . GLY A 1 119 ? 25.063 2.260 -20.879 1.00 96.00 119 GLY A C 1
ATOM 893 O O . GLY A 1 119 ? 24.281 2.397 -19.940 1.00 96.00 119 GLY A O 1
ATOM 894 N N . PHE A 1 120 ? 24.662 1.783 -22.062 1.00 95.19 120 PHE A N 1
ATOM 895 C CA . PHE A 1 120 ? 23.264 1.436 -22.332 1.00 95.19 120 PHE A CA 1
ATOM 896 C C . PHE A 1 120 ? 22.764 0.260 -21.491 1.00 95.19 120 PHE A C 1
ATOM 898 O O . PHE A 1 120 ? 21.646 0.309 -20.976 1.00 95.19 120 PHE A O 1
ATOM 905 N N . LEU A 1 121 ? 23.576 -0.790 -21.327 1.00 94.94 121 LEU A N 1
ATOM 906 C CA . LEU A 1 121 ? 23.215 -1.934 -20.486 1.00 94.94 121 LEU A CA 1
ATOM 907 C C . LEU A 1 121 ? 23.155 -1.556 -19.005 1.00 94.94 121 LEU A C 1
ATOM 909 O O . LEU A 1 121 ? 22.257 -2.019 -18.310 1.00 94.94 121 LEU A O 1
ATOM 913 N N . GLY A 1 122 ? 24.059 -0.698 -18.535 1.00 96.38 122 GLY A N 1
ATOM 914 C CA . GLY A 1 122 ? 24.065 -0.174 -17.173 1.00 96.38 122 GLY A CA 1
ATOM 915 C C . GLY A 1 122 ? 22.817 0.655 -16.886 1.00 96.38 122 GLY A C 1
ATOM 916 O O . GLY A 1 122 ? 22.121 0.379 -15.915 1.00 96.38 122 GLY A O 1
ATOM 917 N N . MET A 1 123 ? 22.467 1.588 -17.778 1.00 95.0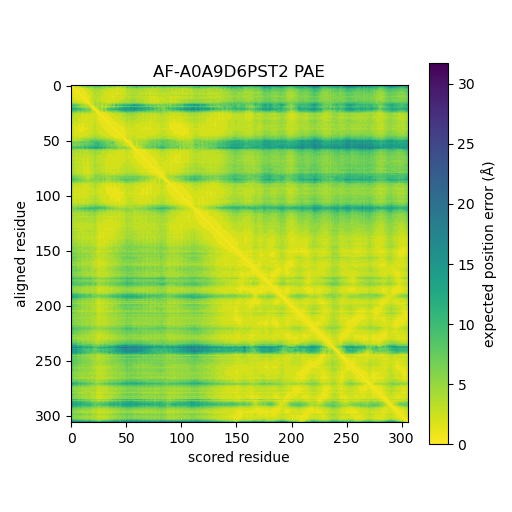6 123 MET A N 1
ATOM 918 C CA . MET A 1 123 ? 21.231 2.374 -17.671 1.00 95.06 123 MET A CA 1
ATOM 919 C C . MET A 1 123 ? 19.983 1.485 -17.710 1.00 95.06 123 MET A C 1
ATOM 921 O O . MET A 1 123 ? 19.079 1.649 -16.898 1.00 95.06 123 MET A O 1
ATOM 925 N N . SER A 1 124 ? 19.951 0.501 -18.613 1.00 95.4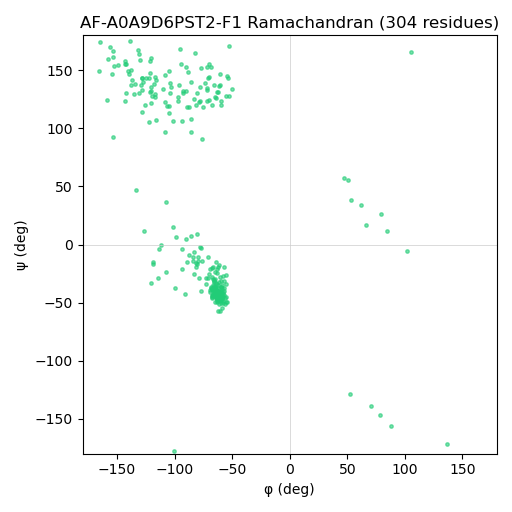4 124 SER A N 1
ATOM 926 C CA . SER A 1 124 ? 18.842 -0.458 -18.686 1.00 95.44 124 SER A CA 1
ATOM 927 C C . SER A 1 124 ? 18.744 -1.273 -17.393 1.00 95.44 124 SER A C 1
ATOM 929 O O . SER A 1 124 ? 17.674 -1.420 -16.821 1.00 95.44 124 SER A O 1
ATOM 931 N N . SER A 1 125 ? 19.866 -1.758 -16.867 1.00 95.19 125 SER A N 1
ATOM 932 C CA . SER A 1 125 ? 19.878 -2.519 -15.613 1.00 95.19 125 SER A CA 1
ATOM 933 C C . SER A 1 125 ? 19.408 -1.663 -14.437 1.00 95.19 125 SER A C 1
ATOM 935 O O . SER A 1 125 ? 18.625 -2.137 -13.622 1.00 95.19 125 SER A O 1
ATOM 937 N N . LEU A 1 126 ? 19.814 -0.391 -14.378 1.00 95.94 126 LEU A N 1
ATOM 938 C CA . LEU A 1 126 ? 19.349 0.552 -13.364 1.00 95.94 126 LEU A CA 1
ATOM 939 C C . LEU A 1 126 ? 17.832 0.771 -13.447 1.00 95.94 126 LEU A C 1
ATOM 941 O O . LEU A 1 126 ? 17.156 0.669 -12.430 1.00 95.94 126 LEU A O 1
ATOM 945 N N . LEU A 1 127 ? 17.287 1.012 -14.643 1.00 95.94 127 LEU A N 1
ATOM 946 C CA . LEU A 1 127 ? 15.840 1.160 -14.842 1.00 95.94 127 LEU A CA 1
ATOM 947 C C . LEU A 1 127 ? 15.070 -0.096 -14.421 1.00 95.94 127 LEU A C 1
ATOM 949 O O . LEU A 1 127 ? 14.030 0.012 -13.777 1.00 95.94 127 LEU A O 1
ATOM 953 N N . LEU A 1 128 ? 15.595 -1.283 -14.735 1.00 95.94 128 LEU A N 1
ATOM 954 C CA . LEU A 1 128 ? 14.990 -2.546 -14.318 1.00 95.94 128 LEU A CA 1
ATOM 955 C C . LEU A 1 128 ? 15.024 -2.711 -12.792 1.00 95.94 128 LEU A C 1
ATOM 957 O O . LEU A 1 128 ? 14.028 -3.114 -12.203 1.00 95.94 128 LEU A O 1
ATOM 961 N N . LEU A 1 129 ? 16.139 -2.369 -12.140 1.00 96.38 129 LEU A N 1
ATOM 962 C CA . LEU A 1 129 ? 16.251 -2.408 -10.679 1.00 96.38 129 LEU A CA 1
ATOM 963 C C . LEU A 1 129 ? 15.273 -1.438 -10.008 1.00 96.38 129 LEU A C 1
ATOM 965 O O . LEU A 1 129 ? 14.634 -1.807 -9.027 1.00 96.38 129 LEU A O 1
ATOM 969 N N . LEU A 1 130 ? 15.113 -0.230 -10.554 1.00 94.94 130 LEU A N 1
ATOM 970 C CA . LEU A 1 130 ? 14.124 0.736 -10.071 1.00 94.94 130 LEU A CA 1
ATOM 971 C C . LEU A 1 130 ? 12.690 0.217 -10.253 1.00 94.94 130 LEU A C 1
ATOM 973 O O . LEU A 1 130 ? 11.881 0.360 -9.341 1.00 94.94 130 LEU A O 1
ATOM 977 N N . ALA A 1 131 ? 12.385 -0.441 -11.376 1.00 94.38 131 ALA A N 1
ATOM 978 C CA . ALA A 1 131 ? 11.079 -1.061 -11.610 1.00 94.38 131 ALA A CA 1
ATOM 979 C C . ALA A 1 131 ? 10.788 -2.239 -10.658 1.00 94.38 131 ALA A C 1
ATOM 981 O O . ALA A 1 131 ? 9.636 -2.473 -10.301 1.00 94.38 131 ALA A O 1
ATOM 982 N N . LEU A 1 132 ? 11.822 -2.967 -10.224 1.00 95.62 132 LEU A N 1
ATOM 983 C CA . LEU A 1 132 ? 11.712 -4.082 -9.275 1.00 95.62 132 LEU A CA 1
ATOM 984 C C . LEU A 1 132 ? 11.700 -3.639 -7.803 1.00 95.62 132 LEU A C 1
ATOM 986 O O . LEU A 1 132 ? 11.346 -4.435 -6.931 1.00 95.62 132 LEU A O 1
ATOM 990 N N . LEU A 1 133 ? 12.070 -2.389 -7.510 1.00 94.31 133 LEU A N 1
ATOM 991 C CA . LEU A 1 133 ? 12.184 -1.877 -6.144 1.00 94.31 133 LEU A CA 1
ATOM 992 C C . LEU A 1 133 ? 10.893 -2.039 -5.313 1.00 94.31 133 LEU A C 1
ATOM 994 O O . LEU A 1 133 ? 11.013 -2.512 -4.181 1.00 94.31 133 LEU A O 1
ATOM 998 N N . PRO A 1 134 ? 9.677 -1.735 -5.822 1.00 92.56 134 PRO A N 1
ATOM 999 C CA . PRO A 1 134 ? 8.444 -1.908 -5.047 1.00 92.56 134 PRO A CA 1
ATOM 1000 C C . PRO A 1 134 ? 8.205 -3.364 -4.629 1.00 92.56 134 PRO A C 1
ATOM 1002 O O . PRO A 1 134 ? 7.860 -3.631 -3.481 1.00 92.56 134 PRO A O 1
ATOM 1005 N N . ILE A 1 135 ? 8.470 -4.322 -5.524 1.00 95.38 135 ILE A N 1
ATOM 1006 C CA . ILE A 1 135 ? 8.361 -5.755 -5.215 1.00 95.38 135 ILE A CA 1
ATOM 1007 C C . ILE A 1 135 ? 9.360 -6.132 -4.119 1.00 95.38 135 ILE A C 1
ATOM 1009 O O . ILE A 1 135 ? 8.997 -6.802 -3.157 1.00 95.38 135 ILE A O 1
ATOM 1013 N N . GLY A 1 136 ? 10.606 -5.659 -4.220 1.00 95.81 136 GLY A N 1
ATOM 1014 C CA . GLY A 1 136 ? 11.614 -5.878 -3.182 1.00 95.81 136 GLY A CA 1
ATOM 1015 C C . GLY A 1 136 ? 11.180 -5.341 -1.814 1.00 95.81 136 GLY A C 1
ATOM 1016 O O . GLY A 1 136 ? 11.341 -6.029 -0.808 1.00 95.81 136 GLY A O 1
ATOM 1017 N N . GLN A 1 137 ? 10.581 -4.147 -1.769 1.00 94.94 137 GLN A N 1
ATOM 1018 C CA . GLN A 1 137 ? 10.050 -3.563 -0.533 1.00 94.94 137 GLN A CA 1
ATOM 1019 C C . GLN A 1 137 ? 8.917 -4.406 0.064 1.00 94.94 137 GLN A C 1
ATOM 1021 O O . GLN A 1 137 ? 8.945 -4.665 1.266 1.00 94.94 137 GLN A O 1
ATOM 1026 N N . ILE A 1 138 ? 7.979 -4.884 -0.762 1.00 95.75 138 ILE A N 1
ATOM 1027 C CA . ILE A 1 138 ? 6.872 -5.755 -0.331 1.00 95.75 138 ILE A CA 1
ATOM 1028 C C . ILE A 1 138 ? 7.396 -7.089 0.209 1.00 95.75 138 ILE A C 1
ATOM 1030 O O . ILE A 1 138 ? 6.903 -7.573 1.224 1.00 95.75 138 ILE A O 1
ATOM 1034 N N . LEU A 1 139 ? 8.408 -7.685 -0.426 1.00 96.19 139 LEU A N 1
ATOM 1035 C CA . LEU A 1 139 ? 8.989 -8.954 0.025 1.00 96.19 139 LEU A CA 1
ATOM 1036 C C . LEU A 1 139 ? 9.716 -8.814 1.365 1.00 96.19 139 LEU A C 1
ATOM 1038 O O . LEU A 1 139 ? 9.535 -9.647 2.251 1.00 96.19 139 LEU A O 1
ATOM 1042 N N . VAL A 1 140 ? 10.505 -7.748 1.535 1.00 96.75 140 VAL A N 1
ATOM 1043 C CA . VAL A 1 140 ? 11.171 -7.447 2.813 1.00 96.75 140 VAL A CA 1
ATOM 1044 C C . VAL A 1 140 ? 10.139 -7.215 3.917 1.00 96.75 140 VAL A C 1
ATOM 1046 O O . VAL A 1 140 ? 10.293 -7.741 5.016 1.00 96.75 140 VAL A O 1
ATOM 1049 N N . ASP A 1 141 ? 9.079 -6.466 3.615 1.00 96.81 141 ASP A N 1
ATOM 1050 C CA . ASP A 1 141 ? 7.973 -6.212 4.537 1.00 96.81 141 ASP A CA 1
ATOM 1051 C C . ASP A 1 141 ? 7.223 -7.496 4.919 1.00 96.81 141 ASP A C 1
ATOM 1053 O O . ASP A 1 141 ? 6.992 -7.751 6.096 1.00 96.81 141 ASP A O 1
ATOM 1057 N N . SER A 1 142 ? 6.920 -8.351 3.941 1.00 95.12 142 SER A N 1
ATOM 1058 C CA . SER A 1 142 ? 6.226 -9.628 4.157 1.00 95.12 142 SER A CA 1
ATOM 1059 C C . SER A 1 142 ? 7.050 -10.581 5.024 1.00 95.12 142 SER A C 1
ATOM 1061 O O . SER A 1 142 ? 6.507 -11.254 5.899 1.00 95.12 142 SER A O 1
ATOM 1063 N N . TYR A 1 143 ? 8.371 -10.613 4.823 1.00 96.38 143 TYR A N 1
ATOM 1064 C CA . TYR A 1 143 ? 9.278 -11.382 5.671 1.00 96.38 143 TYR A CA 1
ATOM 1065 C C . TYR A 1 143 ? 9.335 -10.830 7.102 1.00 96.38 143 TYR A C 1
ATOM 1067 O O . TYR A 1 143 ? 9.284 -11.601 8.060 1.00 96.38 143 TYR A O 1
ATOM 1075 N N . ALA A 1 144 ? 9.406 -9.504 7.264 1.00 96.44 144 ALA A N 1
ATOM 1076 C CA . ALA A 1 144 ? 9.375 -8.868 8.581 1.00 96.44 144 ALA A CA 1
ATOM 1077 C C . ALA A 1 144 ? 8.059 -9.165 9.318 1.00 96.44 144 ALA A C 1
ATOM 1079 O O . ALA A 1 144 ? 8.088 -9.596 10.466 1.00 96.44 144 ALA A O 1
ATOM 1080 N N . MET A 1 145 ? 6.925 -9.041 8.626 1.00 95.81 145 MET A N 1
ATOM 1081 C CA . MET A 1 145 ? 5.588 -9.368 9.128 1.00 95.81 145 MET A CA 1
ATOM 1082 C C . MET A 1 145 ? 5.486 -10.815 9.627 1.00 95.81 145 MET A C 1
ATOM 1084 O O . MET A 1 145 ? 4.978 -11.053 10.717 1.00 95.81 145 MET A O 1
ATOM 1088 N N . GLN A 1 146 ? 5.995 -11.789 8.864 1.00 95.94 146 GLN A N 1
ATOM 1089 C CA . GLN A 1 146 ? 5.996 -13.198 9.281 1.00 95.94 146 GLN A CA 1
ATOM 1090 C C . GLN A 1 146 ? 6.814 -13.433 10.556 1.00 95.94 146 GLN A C 1
ATOM 1092 O O . GLN A 1 146 ? 6.429 -14.250 11.386 1.00 95.94 146 GLN A O 1
ATOM 1097 N N . ARG A 1 147 ? 7.944 -12.734 10.721 1.00 97.00 147 ARG A N 1
ATOM 1098 C CA . ARG A 1 147 ? 8.807 -12.886 11.904 1.00 97.00 147 ARG A CA 1
ATOM 1099 C C . ARG A 1 147 ? 8.301 -12.144 13.135 1.00 97.00 147 ARG A C 1
ATOM 1101 O O . ARG A 1 147 ? 8.639 -12.558 14.238 1.00 97.00 147 ARG A O 1
ATOM 1108 N N . ALA A 1 148 ? 7.571 -11.050 12.940 1.00 96.38 148 ALA A N 1
ATOM 1109 C CA . ALA A 1 148 ? 7.036 -10.227 14.019 1.00 96.38 148 ALA A CA 1
ATOM 1110 C C . ALA A 1 148 ? 5.739 -10.797 14.614 1.00 96.38 148 ALA A C 1
ATOM 1112 O O . ALA A 1 148 ? 5.386 -10.461 15.741 1.00 96.38 148 ALA A O 1
ATOM 1113 N N . PHE A 1 149 ? 5.043 -11.678 13.888 1.00 97.56 149 PHE A N 1
ATOM 1114 C CA . PHE A 1 149 ? 3.808 -12.303 14.354 1.00 97.56 149 PHE A CA 1
ATOM 1115 C C . PHE A 1 149 ? 3.995 -12.960 15.743 1.00 97.56 149 PHE A C 1
ATOM 1117 O O . PHE A 1 149 ? 4.948 -13.727 15.914 1.00 97.56 149 PHE A O 1
ATOM 1124 N N . PRO A 1 150 ? 3.142 -12.671 16.752 1.00 97.81 150 PRO A N 1
ATOM 1125 C CA . PRO A 1 150 ? 1.771 -12.141 16.668 1.00 97.81 150 PRO A CA 1
ATOM 1126 C C . PRO A 1 150 ? 1.585 -10.620 16.572 1.00 97.81 150 PRO A C 1
ATOM 1128 O O . PRO A 1 150 ? 0.448 -10.149 16.632 1.00 97.81 150 PRO A O 1
ATOM 1131 N N . VAL A 1 151 ? 2.650 -9.833 16.422 1.00 98.06 151 VAL A N 1
ATOM 1132 C CA . VAL A 1 151 ? 2.525 -8.400 16.120 1.00 98.06 151 VAL A CA 1
ATOM 1133 C C . VAL A 1 151 ? 2.005 -8.235 14.691 1.00 98.06 151 VAL A C 1
ATOM 1135 O O . VAL A 1 151 ? 2.578 -8.775 13.743 1.00 98.06 151 VAL A O 1
ATOM 1138 N N . LEU A 1 152 ? 0.899 -7.506 14.536 1.00 97.94 152 LEU A N 1
ATOM 1139 C CA . LEU A 1 152 ? 0.273 -7.224 13.243 1.00 97.94 152 LEU A CA 1
ATOM 1140 C C . LEU A 1 152 ? 0.818 -5.922 12.637 1.00 97.94 152 LEU A C 1
ATOM 1142 O O . LEU A 1 152 ? 1.115 -5.876 11.440 1.00 97.94 152 LEU A O 1
ATOM 1146 N N . SER A 1 153 ? 0.969 -4.883 13.462 1.00 97.62 153 SER A N 1
ATOM 1147 C CA . SER A 1 153 ? 1.608 -3.613 13.099 1.00 97.62 153 SER A CA 1
ATOM 1148 C C . SER A 1 153 ? 2.074 -2.896 14.367 1.00 97.62 153 SER A C 1
ATOM 1150 O O . SER A 1 153 ? 1.266 -2.659 15.266 1.00 97.62 153 SER A O 1
ATOM 1152 N N . ASP A 1 154 ? 3.355 -2.555 14.432 1.00 96.62 154 ASP A N 1
ATOM 1153 C CA . ASP A 1 154 ? 3.957 -1.720 15.480 1.00 96.62 154 ASP A CA 1
ATOM 1154 C C . ASP A 1 154 ? 4.447 -0.372 14.936 1.00 96.62 154 ASP A C 1
ATOM 1156 O O . ASP A 1 154 ? 4.844 0.479 15.714 1.00 96.62 154 ASP A O 1
ATOM 1160 N N . PHE A 1 155 ? 4.351 -0.155 13.617 1.00 97.56 155 PHE A N 1
ATOM 1161 C CA . PHE A 1 155 ? 4.644 1.107 12.934 1.00 97.56 155 PHE A CA 1
ATOM 1162 C C . PHE A 1 155 ? 6.109 1.549 12.980 1.00 97.56 155 PHE A C 1
ATOM 1164 O O . PHE A 1 155 ? 6.427 2.673 12.590 1.00 97.56 155 PHE A O 1
ATOM 1171 N N . GLU A 1 156 ? 7.016 0.632 13.309 1.00 97.31 156 GLU A N 1
ATOM 1172 C CA . GLU A 1 156 ? 8.462 0.865 13.323 1.00 97.31 156 GLU A CA 1
ATOM 1173 C C . GLU A 1 156 ? 9.078 0.835 11.909 1.00 97.31 156 GLU A C 1
ATOM 1175 O O . GLU A 1 156 ? 10.282 1.051 11.717 1.00 97.31 156 GLU A O 1
ATOM 1180 N N . SER A 1 157 ? 8.273 0.564 10.873 1.00 95.25 157 SER A N 1
ATOM 1181 C CA . SER A 1 157 ? 8.702 0.638 9.480 1.00 95.25 157 SER A CA 1
ATOM 1182 C C . SER A 1 157 ? 7.700 1.329 8.559 1.00 95.25 157 SER A C 1
ATOM 1184 O O . SER A 1 157 ? 6.567 0.893 8.384 1.00 95.25 1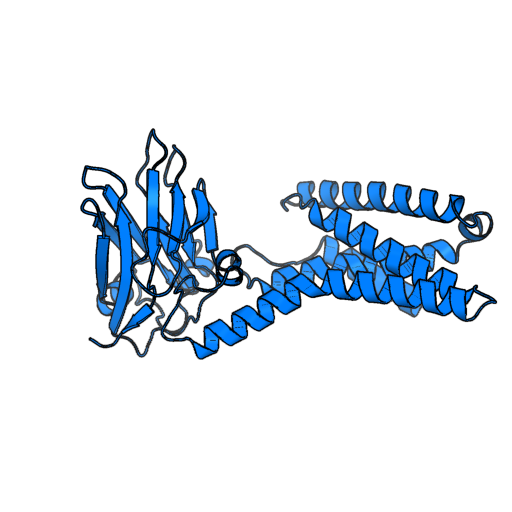57 SER A O 1
ATOM 1186 N N . ALA A 1 158 ? 8.174 2.308 7.779 1.00 95.75 158 ALA A N 1
ATOM 1187 C CA . ALA A 1 158 ? 7.379 2.955 6.723 1.00 95.75 158 ALA A CA 1
ATOM 1188 C C . ALA A 1 158 ? 6.824 1.984 5.663 1.00 95.75 158 ALA A C 1
ATOM 1190 O O . ALA A 1 158 ? 5.872 2.316 4.957 1.00 95.75 158 ALA A O 1
ATOM 1191 N N . ARG A 1 159 ? 7.395 0.777 5.538 1.00 95.25 159 ARG A N 1
ATOM 1192 C CA . ARG A 1 159 ? 6.887 -0.257 4.622 1.00 95.25 159 ARG A CA 1
ATOM 1193 C C . ARG A 1 159 ? 5.518 -0.789 5.055 1.00 95.25 159 ARG A C 1
ATOM 1195 O O . ARG A 1 159 ? 4.720 -1.150 4.185 1.00 95.25 159 ARG A O 1
ATOM 1202 N N . GLU A 1 160 ? 5.224 -0.749 6.355 1.00 95.62 160 GLU A N 1
ATOM 1203 C CA . GLU A 1 160 ? 3.939 -1.164 6.920 1.00 95.62 160 GLU A CA 1
ATOM 1204 C C . GLU A 1 160 ? 2.787 -0.322 6.394 1.00 95.62 160 GLU A C 1
ATOM 1206 O O . GLU A 1 160 ? 1.708 -0.862 6.200 1.00 95.62 160 GLU A O 1
ATOM 1211 N N . LEU A 1 161 ? 3.005 0.964 6.084 1.00 96.06 161 LEU A N 1
ATOM 1212 C CA . LEU A 1 161 ? 1.947 1.860 5.600 1.00 96.06 161 LEU A CA 1
ATOM 1213 C C . LEU A 1 161 ? 1.237 1.308 4.362 1.00 96.06 161 LEU A C 1
ATOM 1215 O O . LEU A 1 161 ? 0.034 1.479 4.211 1.00 96.06 161 LEU A O 1
ATOM 1219 N N . SER A 1 162 ? 1.965 0.598 3.498 1.00 94.44 162 SER A N 1
ATOM 1220 C CA . SER A 1 162 ? 1.381 -0.015 2.302 1.00 94.44 162 SER A CA 1
ATOM 1221 C C . SER A 1 162 ? 0.471 -1.216 2.598 1.00 94.44 162 SER A C 1
ATOM 1223 O O . SER A 1 162 ? -0.206 -1.678 1.690 1.00 94.44 162 SER A O 1
ATOM 1225 N N . ARG A 1 163 ? 0.450 -1.738 3.836 1.00 95.69 163 ARG A N 1
ATOM 1226 C CA . ARG A 1 163 ? -0.489 -2.780 4.305 1.00 95.69 163 ARG A CA 1
ATOM 1227 C C . ARG A 1 163 ? -1.889 -2.226 4.585 1.00 95.69 163 ARG A C 1
ATOM 1229 O O . ARG A 1 163 ? -2.823 -3.010 4.777 1.00 95.69 163 ARG A O 1
ATOM 1236 N N . TRP A 1 164 ? -2.011 -0.901 4.659 1.00 96.56 164 TRP A N 1
ATOM 1237 C CA . TRP A 1 164 ? -3.219 -0.198 5.056 1.00 96.56 164 TRP A CA 1
ATOM 1238 C C . TRP A 1 164 ? -3.932 0.419 3.856 1.00 96.56 164 TRP A C 1
ATOM 1240 O O . TRP A 1 164 ? -3.319 1.032 2.986 1.00 96.56 164 TRP A O 1
ATOM 1250 N N . GLU A 1 165 ? -5.252 0.310 3.859 1.00 94.94 165 GLU A N 1
ATOM 1251 C CA . GLU A 1 165 ? -6.155 1.016 2.962 1.00 94.94 165 GLU A CA 1
ATOM 1252 C C . GLU A 1 165 ? -6.853 2.147 3.710 1.00 94.94 165 GLU A C 1
ATOM 1254 O O . GLU A 1 165 ? -7.135 2.048 4.908 1.00 94.94 165 GLU A O 1
ATOM 1259 N N . THR A 1 166 ? -7.174 3.221 2.994 1.00 95.69 166 THR A N 1
ATOM 1260 C CA . THR A 1 166 ? -7.925 4.342 3.551 1.00 95.69 166 THR A CA 1
ATOM 1261 C C . THR A 1 166 ? -9.125 4.688 2.685 1.00 95.69 166 THR A C 1
ATOM 1263 O O . THR A 1 166 ? -9.074 4.674 1.456 1.00 95.69 166 THR A O 1
ATOM 1266 N N . GLN A 1 167 ? -10.218 5.068 3.337 1.00 95.56 167 GLN A N 1
ATOM 1267 C CA . GLN A 1 167 ? -11.382 5.657 2.695 1.00 95.56 167 GLN A CA 1
ATOM 1268 C C . GLN A 1 167 ? -11.722 6.948 3.426 1.00 95.56 167 GLN A C 1
ATOM 1270 O O . GLN A 1 167 ? -12.108 6.928 4.591 1.00 95.56 167 GLN A O 1
ATOM 1275 N N . ARG A 1 168 ? -11.585 8.091 2.741 1.00 96.31 168 ARG A N 1
ATOM 1276 C CA . ARG A 1 168 ? -11.715 9.427 3.360 1.00 96.31 168 ARG A CA 1
ATOM 1277 C C . ARG A 1 168 ? -10.804 9.588 4.587 1.00 96.31 168 ARG A C 1
ATOM 1279 O O . ARG A 1 168 ? -11.189 10.201 5.579 1.00 96.31 168 ARG A O 1
ATOM 1286 N N . ALA A 1 169 ? -9.600 9.033 4.522 1.00 97.38 169 ALA A N 1
ATOM 1287 C CA . ALA A 1 169 ? -8.581 9.196 5.545 1.00 97.38 169 ALA A CA 1
ATOM 1288 C C . ALA A 1 169 ? -7.192 9.287 4.905 1.00 97.38 169 ALA A C 1
ATOM 1290 O O . ALA A 1 169 ? -6.969 8.796 3.797 1.00 97.38 169 ALA A O 1
ATOM 1291 N N . ALA A 1 170 ? -6.263 9.921 5.610 1.00 97.81 170 ALA A N 1
ATOM 1292 C CA . ALA A 1 170 ? -4.846 9.936 5.273 1.00 97.81 170 ALA A CA 1
ATOM 1293 C C . ALA A 1 170 ? -4.043 9.375 6.446 1.00 97.81 170 ALA A C 1
ATOM 1295 O O . ALA A 1 170 ? -4.387 9.632 7.601 1.00 97.81 170 ALA A O 1
ATOM 1296 N N . ILE A 1 171 ? -2.976 8.638 6.145 1.00 98.38 171 ILE A N 1
ATOM 1297 C CA . ILE A 1 171 ? -2.088 8.045 7.145 1.00 98.38 171 ILE A CA 1
ATOM 1298 C C . ILE A 1 171 ? -0.655 8.534 6.973 1.00 98.38 171 ILE A C 1
ATOM 1300 O O . ILE A 1 171 ? -0.211 8.802 5.856 1.00 98.38 171 ILE A O 1
ATOM 1304 N N . ALA A 1 172 ? 0.064 8.646 8.083 1.00 98.25 172 ALA A N 1
ATOM 1305 C CA . ALA A 1 172 ? 1.495 8.914 8.115 1.00 98.25 172 ALA A CA 1
ATOM 1306 C C . ALA A 1 172 ? 2.096 8.330 9.397 1.00 98.25 172 ALA A C 1
ATOM 1308 O O . ALA A 1 172 ? 1.399 8.233 10.406 1.00 98.25 172 ALA A O 1
ATOM 1309 N N . LEU A 1 173 ? 3.383 7.987 9.372 1.00 98.38 173 LEU A N 1
ATOM 1310 C CA . LEU A 1 173 ? 4.120 7.736 10.610 1.00 98.38 173 LEU A CA 1
ATOM 1311 C C . LEU A 1 173 ? 4.329 9.051 11.364 1.00 98.38 173 LEU A C 1
ATOM 1313 O O . LEU A 1 173 ? 4.520 10.104 10.747 1.00 98.38 173 LEU A O 1
ATOM 1317 N N . ALA A 1 174 ? 4.277 8.982 12.686 1.00 98.19 174 ALA A N 1
ATOM 1318 C CA . ALA A 1 174 ? 4.535 10.100 13.574 1.00 98.19 174 ALA A CA 1
ATOM 1319 C C . ALA A 1 174 ? 5.407 9.657 14.746 1.00 98.19 174 ALA A C 1
ATOM 1321 O O . ALA A 1 174 ? 5.204 8.581 15.294 1.00 98.19 174 ALA A O 1
ATOM 1322 N N . ASP A 1 175 ? 6.330 10.526 15.148 1.00 97.69 175 ASP A N 1
ATOM 1323 C CA . ASP A 1 175 ? 7.233 10.263 16.273 1.00 97.69 175 ASP A CA 1
ATOM 1324 C C . ASP A 1 175 ? 6.583 10.604 17.630 1.00 97.69 175 ASP A C 1
ATOM 1326 O O . ASP A 1 175 ? 7.124 10.266 18.672 1.00 97.69 175 ASP A O 1
ATOM 1330 N N . GLU A 1 176 ? 5.421 11.279 17.630 1.00 95.94 176 GLU A N 1
ATOM 1331 C CA . GLU A 1 176 ? 4.610 11.581 18.820 1.00 95.94 176 GLU A CA 1
ATOM 1332 C C . GLU A 1 176 ? 3.111 11.768 18.460 1.00 95.94 176 GLU A C 1
ATOM 1334 O O . GLU A 1 176 ? 2.794 12.352 17.410 1.00 95.94 176 GLU A O 1
ATOM 1339 N N . PRO A 1 177 ? 2.168 11.379 19.347 1.00 97.62 177 PRO A N 1
ATOM 1340 C CA . PRO A 1 177 ? 2.386 10.561 20.534 1.00 97.62 177 PRO A CA 1
ATOM 1341 C C . PRO A 1 177 ? 2.705 9.111 20.157 1.00 97.62 177 PRO A C 1
ATOM 1343 O O . PRO A 1 177 ? 2.107 8.558 19.232 1.00 97.62 177 PRO A O 1
ATOM 1346 N N . VAL A 1 178 ? 3.597 8.483 20.915 1.00 97.69 178 VAL A N 1
ATOM 1347 C CA . VAL A 1 178 ? 3.968 7.066 20.760 1.00 97.69 178 VAL A CA 1
ATOM 1348 C C . VAL A 1 178 ? 3.607 6.302 22.029 1.00 97.69 178 VAL A C 1
ATOM 1350 O O . VAL A 1 178 ? 3.764 6.815 23.141 1.00 97.69 178 VAL A O 1
ATOM 1353 N N . ARG A 1 179 ? 3.060 5.093 21.879 1.00 97.25 179 ARG A N 1
ATOM 1354 C CA . ARG A 1 179 ? 2.761 4.199 23.002 1.00 97.25 179 ARG A CA 1
ATOM 1355 C C . ARG A 1 179 ? 3.828 3.131 23.169 1.00 97.25 179 ARG A C 1
ATOM 1357 O O . ARG A 1 179 ? 4.140 2.783 24.309 1.00 97.25 179 ARG A O 1
ATOM 1364 N N . HIS A 1 180 ? 4.371 2.624 22.068 1.00 95.06 180 HIS A N 1
ATOM 1365 C CA . HIS A 1 180 ? 5.420 1.618 22.041 1.00 95.06 180 HIS A CA 1
ATOM 1366 C C . HIS A 1 180 ? 6.436 1.929 20.934 1.00 95.06 180 HIS A C 1
ATOM 1368 O O . HIS A 1 180 ? 6.078 2.483 19.910 1.00 95.06 180 HIS A O 1
ATOM 1374 N N . GLY A 1 181 ? 7.702 1.553 21.128 1.00 95.75 181 GLY A N 1
ATOM 1375 C CA . GLY A 1 181 ? 8.731 1.761 20.107 1.00 95.75 181 GLY A CA 1
ATOM 1376 C C . GLY A 1 181 ? 9.106 3.234 19.927 1.00 95.75 181 GLY A C 1
ATOM 1377 O O . GLY A 1 181 ? 9.296 3.952 20.913 1.00 95.75 181 GLY A O 1
ATOM 1378 N N . GLY A 1 182 ? 9.293 3.648 18.677 1.00 97.12 182 GLY A N 1
ATOM 1379 C CA . GLY A 1 182 ? 9.696 4.995 18.292 1.00 97.12 182 GLY A CA 1
ATOM 1380 C C . GLY A 1 182 ? 8.684 5.737 17.424 1.00 97.12 182 GLY A C 1
ATOM 1381 O O . GLY A 1 182 ? 8.827 6.952 17.291 1.00 97.12 182 GLY A O 1
ATOM 1382 N N . GLN A 1 183 ? 7.696 5.057 16.830 1.00 97.94 183 GLN A N 1
ATOM 1383 C CA . GLN A 1 183 ? 6.725 5.685 15.930 1.00 97.94 183 GLN A CA 1
ATOM 1384 C C . GLN A 1 183 ? 5.313 5.115 16.107 1.00 97.94 183 GLN A C 1
ATOM 1386 O O . GLN A 1 183 ? 5.122 3.984 16.522 1.00 97.94 183 GLN A O 1
ATOM 1391 N N . SER A 1 184 ? 4.302 5.905 15.750 1.00 98.38 184 SER A N 1
ATOM 1392 C CA . SER A 1 184 ? 2.901 5.481 15.702 1.00 98.38 184 SER A CA 1
ATOM 1393 C C . SER A 1 184 ? 2.251 5.881 14.378 1.00 98.38 184 SER A C 1
ATOM 1395 O O . SER A 1 184 ? 2.755 6.725 13.626 1.00 98.38 184 SER A O 1
ATOM 1397 N N . LEU A 1 185 ? 1.101 5.287 14.063 1.00 98.62 185 LEU A N 1
ATOM 1398 C CA . LEU A 1 185 ? 0.333 5.646 12.878 1.00 98.62 185 LEU A CA 1
ATOM 1399 C C . LEU A 1 185 ? -0.591 6.820 13.173 1.00 98.62 185 LEU A C 1
ATOM 1401 O O . LEU A 1 185 ? -1.638 6.659 13.799 1.00 98.62 185 LEU A O 1
ATOM 1405 N N . ARG A 1 186 ? -0.272 7.995 12.634 1.00 98.75 186 ARG A N 1
ATOM 1406 C CA . ARG A 1 186 ? -1.189 9.133 12.607 1.00 98.75 186 ARG A CA 1
ATOM 1407 C C . ARG A 1 186 ? -2.254 8.913 11.542 1.00 98.75 186 ARG A C 1
ATOM 1409 O O . ARG A 1 186 ? -1.952 8.909 10.350 1.00 98.75 186 ARG A O 1
ATOM 1416 N N . VAL A 1 187 ? -3.511 8.844 11.960 1.00 98.62 187 VAL A N 1
ATOM 1417 C CA . VAL A 1 187 ? -4.671 8.733 11.071 1.00 98.62 187 VAL A CA 1
ATOM 1418 C C . VAL A 1 187 ? -5.427 10.055 11.074 1.00 98.62 187 VAL A C 1
ATOM 1420 O O . VAL A 1 187 ? -5.853 10.539 12.116 1.00 98.62 187 VAL A O 1
ATOM 1423 N N . THR A 1 188 ? -5.602 10.658 9.901 1.00 98.44 188 THR A N 1
ATOM 1424 C CA . THR A 1 188 ? -6.428 11.857 9.699 1.00 98.44 188 THR A CA 1
ATOM 1425 C C . THR A 1 188 ? -7.688 11.476 8.942 1.00 98.44 188 THR A C 1
ATOM 1427 O O . THR A 1 188 ? -7.674 11.403 7.713 1.00 98.44 188 THR A O 1
ATOM 1430 N N . PHE A 1 189 ? -8.779 11.244 9.664 1.00 98.06 189 PHE A N 1
ATOM 1431 C CA . PHE A 1 189 ? -10.096 11.058 9.070 1.00 98.06 189 PHE A CA 1
ATOM 1432 C C . PHE A 1 189 ? -10.612 12.395 8.538 1.00 98.06 189 PHE A C 1
ATOM 1434 O O . PHE A 1 189 ? -10.542 13.429 9.207 1.00 98.06 189 PHE A O 1
ATOM 1441 N N . GLN A 1 190 ? -11.127 12.384 7.317 1.00 97.06 190 GLN A N 1
ATOM 1442 C CA . GLN A 1 190 ? -11.742 13.534 6.667 1.00 97.06 190 GLN A CA 1
ATOM 1443 C C . GLN A 1 190 ? -13.243 13.558 6.969 1.00 97.06 190 GLN A C 1
ATOM 1445 O O . GLN A 1 190 ? -13.864 12.511 7.158 1.00 97.06 190 GLN A O 1
ATOM 1450 N N . ALA A 1 191 ? -13.843 14.752 6.953 1.00 95.25 191 ALA A N 1
ATOM 1451 C CA . ALA A 1 191 ? -15.289 14.908 7.093 1.00 95.25 191 ALA A CA 1
ATOM 1452 C C . ALA A 1 191 ? -16.040 14.041 6.068 1.00 95.25 191 ALA A C 1
ATOM 1454 O O . ALA A 1 191 ? -15.596 13.898 4.925 1.00 95.25 191 ALA A O 1
ATOM 1455 N N . GLY A 1 192 ? -17.181 13.476 6.449 1.00 93.44 192 GLY A N 1
ATOM 1456 C CA . GLY A 1 192 ? -18.058 12.676 5.602 1.00 93.44 192 GLY A CA 1
ATOM 1457 C C . GLY A 1 192 ? -18.574 11.411 6.279 1.00 93.44 192 GLY A C 1
ATOM 1458 O O . GLY A 1 192 ? -18.419 11.201 7.479 1.00 93.44 192 GLY A O 1
ATOM 1459 N N . ARG A 1 193 ? -19.233 10.559 5.488 1.00 93.62 193 ARG A N 1
ATOM 1460 C CA . ARG A 1 193 ? -19.836 9.318 5.981 1.00 93.62 193 ARG A CA 1
ATOM 1461 C C . ARG A 1 193 ? -18.794 8.210 6.062 1.00 93.62 193 ARG A C 1
ATOM 1463 O O . ARG A 1 193 ? -18.186 7.890 5.044 1.00 93.62 193 ARG A O 1
ATOM 1470 N N . PHE A 1 194 ? -18.680 7.617 7.249 1.00 92.25 194 PHE A N 1
ATOM 1471 C CA . PHE A 1 194 ? -17.898 6.411 7.527 1.00 92.25 194 PHE A CA 1
ATOM 1472 C C . PHE A 1 194 ? -16.449 6.467 7.019 1.00 92.25 194 PHE A C 1
ATOM 1474 O O . PHE A 1 194 ? -16.058 5.604 6.233 1.00 92.25 194 PHE A O 1
ATOM 1481 N N . PRO A 1 195 ? -15.654 7.485 7.406 1.00 96.75 195 PRO A N 1
ATOM 1482 C CA . PRO A 1 195 ? -14.236 7.480 7.072 1.00 96.75 195 PRO A CA 1
ATOM 1483 C C . PRO A 1 195 ? -13.558 6.280 7.769 1.00 96.75 195 PRO A C 1
ATOM 1485 O O . PRO A 1 195 ? -13.789 6.052 8.957 1.00 96.75 195 PRO A O 1
ATOM 1488 N N . ASP A 1 196 ? -12.775 5.499 7.019 1.00 96.31 196 ASP A N 1
ATOM 1489 C CA . ASP A 1 196 ? -12.213 4.188 7.405 1.00 96.31 196 ASP A CA 1
ATOM 1490 C C . ASP A 1 196 ? -10.700 4.168 7.158 1.00 96.31 196 ASP A C 1
ATOM 1492 O O . ASP A 1 196 ? -10.194 4.733 6.182 1.00 96.31 196 ASP A O 1
ATOM 1496 N N . VAL A 1 197 ? -9.989 3.497 8.057 1.00 98.12 197 VAL A N 1
ATOM 1497 C CA . VAL A 1 197 ? -8.612 3.050 7.870 1.00 98.12 197 VAL A CA 1
ATOM 1498 C C . VAL A 1 197 ? -8.560 1.564 8.198 1.00 98.12 197 VAL A C 1
ATOM 1500 O O . VAL A 1 197 ? -9.111 1.127 9.211 1.00 98.12 197 VAL A O 1
ATOM 1503 N N . GLY A 1 198 ? -7.934 0.766 7.342 1.00 97.19 198 GLY A N 1
ATOM 1504 C CA . GLY A 1 198 ? -7.990 -0.681 7.472 1.00 97.19 198 GLY A CA 1
ATOM 1505 C C . GLY A 1 198 ? -6.699 -1.384 7.122 1.00 97.19 198 GLY A C 1
ATOM 1506 O O . GLY A 1 198 ? -6.148 -1.167 6.054 1.00 97.19 198 GLY A O 1
ATOM 1507 N N . LEU A 1 199 ? -6.258 -2.274 8.002 1.00 97.38 199 LEU A N 1
ATOM 1508 C CA . LEU A 1 199 ? -5.181 -3.216 7.754 1.00 97.38 199 LEU A CA 1
ATOM 1509 C C . LEU A 1 199 ? -5.721 -4.369 6.894 1.00 97.38 199 LEU A C 1
ATOM 1511 O O . LEU A 1 199 ? -6.726 -4.997 7.249 1.00 97.38 199 LEU A O 1
ATOM 1515 N N . ARG A 1 200 ? -5.087 -4.608 5.743 1.00 93.75 200 ARG A N 1
ATOM 1516 C CA . ARG A 1 200 ? -5.506 -5.618 4.750 1.00 93.75 200 ARG A CA 1
ATOM 1517 C C . ARG A 1 200 ? -4.450 -6.671 4.482 1.00 93.75 200 ARG A C 1
ATOM 1519 O O . ARG A 1 200 ? -4.786 -7.824 4.242 1.00 93.75 200 ARG A O 1
ATOM 1526 N N . GLU A 1 201 ? -3.178 -6.292 4.552 1.00 94.38 201 GLU A N 1
ATOM 1527 C CA . GLU A 1 201 ? -2.081 -7.249 4.461 1.00 94.38 201 GLU A CA 1
ATOM 1528 C C . GLU A 1 201 ? -1.541 -7.543 5.863 1.00 94.38 201 GLU A C 1
ATOM 1530 O O . GLU A 1 201 ? -0.869 -6.713 6.473 1.00 94.38 201 GLU A O 1
ATOM 1535 N N . MET A 1 202 ? -1.855 -8.730 6.377 1.00 95.25 202 MET A N 1
ATOM 1536 C CA . MET A 1 202 ? -1.432 -9.202 7.696 1.00 95.25 202 MET A CA 1
ATOM 1537 C C . MET A 1 202 ? -1.360 -10.733 7.731 1.00 95.25 202 MET A C 1
ATOM 1539 O O . MET A 1 202 ? -1.888 -11.407 6.843 1.00 95.25 202 MET A O 1
ATOM 1543 N N . GLN A 1 203 ? -0.725 -11.303 8.761 1.00 96.44 203 GLN A N 1
ATOM 1544 C CA . GLN A 1 203 ? -0.874 -12.736 9.031 1.00 96.44 203 GLN A CA 1
ATOM 1545 C C . GLN A 1 203 ? -2.330 -13.029 9.409 1.00 96.44 203 GLN A C 1
ATOM 1547 O O . GLN A 1 203 ? -2.899 -12.368 10.280 1.00 96.44 203 GLN A O 1
ATOM 1552 N N . SER A 1 204 ? -2.930 -13.993 8.714 1.00 95.69 204 SER A N 1
ATOM 1553 C CA . SER A 1 204 ? -4.377 -14.238 8.728 1.00 95.69 204 SER A CA 1
ATOM 1554 C C . SER A 1 204 ? -4.824 -15.285 9.744 1.00 95.69 204 SER A C 1
ATOM 1556 O O . SER A 1 204 ? -5.990 -15.276 10.134 1.00 95.69 204 SER A O 1
ATOM 1558 N N . ASP A 1 205 ? -3.919 -16.161 10.188 1.00 98.00 205 ASP A N 1
ATOM 1559 C CA . ASP A 1 205 ? -4.253 -17.225 11.132 1.00 98.00 205 ASP A CA 1
ATOM 1560 C C . ASP A 1 205 ? -4.179 -16.729 12.577 1.00 98.00 205 ASP A C 1
ATOM 1562 O O . ASP A 1 205 ? -3.119 -16.660 13.195 1.00 98.00 205 ASP A O 1
ATOM 1566 N N . TRP A 1 206 ? -5.337 -16.359 13.108 1.00 98.38 206 TRP A N 1
ATOM 1567 C CA . TRP A 1 206 ? -5.536 -15.898 14.476 1.00 98.38 206 TRP A CA 1
ATOM 1568 C C . TRP A 1 206 ? -6.058 -17.020 15.387 1.00 98.38 206 TRP A C 1
ATOM 1570 O O . TRP A 1 206 ? -6.408 -16.766 16.538 1.00 98.38 206 TRP A O 1
ATOM 1580 N N . SER A 1 207 ? -6.133 -18.266 14.902 1.00 97.94 207 SER A N 1
ATOM 1581 C CA . SER A 1 207 ? -6.801 -19.375 15.600 1.00 97.94 207 SER A CA 1
ATOM 1582 C C . SER A 1 207 ? -6.146 -19.774 16.928 1.00 97.94 207 SER A C 1
ATOM 1584 O O . SER A 1 207 ? -6.823 -20.322 17.800 1.00 97.94 207 SER A O 1
ATOM 1586 N N . ALA A 1 208 ? -4.853 -19.480 17.093 1.00 97.56 208 ALA A N 1
ATOM 1587 C CA . ALA A 1 208 ? -4.059 -19.800 18.279 1.00 97.56 208 ALA A CA 1
ATOM 1588 C C . ALA A 1 208 ? -4.060 -18.702 19.364 1.00 97.56 208 ALA A C 1
ATOM 1590 O O . ALA A 1 208 ? -3.332 -18.833 20.351 1.00 97.56 208 ALA A O 1
ATOM 1591 N N . TYR A 1 209 ? -4.836 -17.630 19.181 1.00 98.44 209 TYR A N 1
ATOM 1592 C CA . TYR A 1 209 ? -4.859 -16.463 20.065 1.00 98.44 209 TYR A CA 1
ATOM 1593 C C . TYR A 1 209 ? -6.249 -16.234 20.655 1.00 98.44 209 TYR A C 1
ATOM 1595 O O . TYR A 1 209 ? -7.260 -16.712 20.136 1.00 98.44 209 TYR A O 1
ATOM 1603 N N . GLN A 1 210 ? -6.300 -15.483 21.751 1.00 98.38 210 GLN A N 1
ATOM 1604 C CA . GLN A 1 210 ? -7.528 -15.217 22.504 1.00 98.38 210 GLN A CA 1
ATOM 1605 C C . GLN A 1 210 ? -7.937 -13.749 22.471 1.00 98.38 210 GLN A C 1
ATOM 1607 O O . GLN A 1 210 ? -9.135 -13.463 22.510 1.00 98.38 210 GLN A O 1
ATOM 1612 N N . THR A 1 211 ? -6.974 -12.839 22.331 1.00 98.56 211 THR A N 1
ATOM 1613 C CA . THR A 1 211 ? -7.202 -11.399 22.473 1.00 98.56 211 THR A CA 1
ATOM 1614 C C . THR A 1 211 ? -6.525 -10.636 21.332 1.00 98.56 211 THR A C 1
ATOM 1616 O O . THR A 1 211 ? -5.409 -10.960 20.932 1.00 98.56 211 THR A O 1
ATOM 1619 N N . LEU A 1 212 ? -7.210 -9.631 20.783 1.00 98.69 212 LEU A N 1
ATOM 1620 C CA . LEU A 1 212 ? -6.624 -8.596 19.928 1.00 98.69 212 LEU A CA 1
ATOM 1621 C C . LEU A 1 212 ? -6.330 -7.363 20.786 1.00 98.69 212 LEU A C 1
ATOM 1623 O O . LEU A 1 212 ? -7.238 -6.832 21.432 1.00 98.69 212 LEU A O 1
ATOM 1627 N N . HIS A 1 213 ? -5.089 -6.892 20.733 1.00 98.50 213 HIS A N 1
ATOM 1628 C CA . HIS A 1 213 ? -4.620 -5.677 21.388 1.00 98.50 213 HIS A CA 1
ATOM 1629 C C . HIS A 1 213 ? -4.473 -4.553 20.371 1.00 98.50 213 HIS A C 1
ATOM 1631 O O . HIS A 1 213 ? -3.937 -4.758 19.279 1.00 98.50 213 HIS A O 1
ATOM 1637 N N . VAL A 1 214 ? -4.949 -3.366 20.739 1.00 98.31 214 VAL A N 1
ATOM 1638 C CA . VAL A 1 214 ? -4.779 -2.136 19.958 1.00 98.31 214 VAL A CA 1
ATOM 1639 C C . VAL A 1 214 ? -4.580 -0.977 20.923 1.00 98.31 214 VAL A C 1
ATOM 1641 O O . VAL A 1 214 ? -5.468 -0.703 21.732 1.00 98.31 214 VAL A O 1
ATOM 1644 N N . SER A 1 215 ? -3.479 -0.241 20.803 1.00 98.56 215 SER A N 1
ATOM 1645 C CA . SER A 1 215 ? -3.336 1.052 21.470 1.00 98.56 215 SER A CA 1
ATOM 1646 C C . SER A 1 215 ? -3.787 2.164 20.528 1.00 98.56 215 SER A C 1
ATOM 1648 O O . SER A 1 215 ? -3.380 2.237 19.371 1.00 98.56 215 SER A O 1
ATOM 1650 N N . THR A 1 216 ? -4.650 3.057 21.006 1.00 98.56 216 THR A N 1
ATOM 1651 C CA . THR A 1 216 ? -5.118 4.199 20.216 1.00 98.56 216 THR A CA 1
ATOM 1652 C C . THR A 1 216 ? -5.167 5.484 21.027 1.00 98.56 216 THR A C 1
ATOM 1654 O O . THR A 1 216 ? -5.598 5.493 22.181 1.00 98.56 216 THR A O 1
ATOM 1657 N N . PHE A 1 217 ? -4.721 6.587 20.430 1.00 98.69 217 PHE A N 1
ATOM 1658 C CA . PHE A 1 217 ? -4.742 7.909 21.043 1.00 98.69 217 PHE A CA 1
ATOM 1659 C C . PHE A 1 217 ? -5.827 8.781 20.415 1.00 98.69 217 PHE A C 1
ATOM 1661 O O . PHE A 1 217 ? -5.766 9.099 19.226 1.00 98.69 217 PHE A O 1
ATOM 1668 N N . ASN A 1 218 ? -6.786 9.225 21.222 1.00 98.44 218 ASN A N 1
ATOM 1669 C CA . ASN A 1 218 ? -7.777 10.219 20.827 1.00 98.44 218 ASN A CA 1
ATOM 1670 C C . ASN A 1 218 ? -7.230 11.632 21.091 1.00 98.44 218 ASN A C 1
ATOM 1672 O O . ASN A 1 218 ? -6.977 11.993 22.243 1.00 98.44 218 ASN A O 1
ATOM 1676 N N . THR A 1 219 ? -7.074 12.446 20.040 1.00 98.12 219 THR A N 1
ATOM 1677 C CA . THR A 1 219 ? -6.560 13.822 20.170 1.00 98.12 219 THR A CA 1
ATOM 1678 C C . THR A 1 219 ? -7.609 14.830 20.633 1.00 98.12 219 THR A C 1
ATOM 1680 O O . THR A 1 219 ? -7.270 15.982 20.901 1.00 98.12 219 THR A O 1
ATOM 1683 N N . LEU A 1 220 ? -8.887 14.450 20.658 1.00 97.38 220 LEU A N 1
ATOM 1684 C CA . LEU A 1 220 ? -9.971 15.327 21.080 1.00 97.38 220 LEU A CA 1
ATOM 1685 C C . LEU A 1 220 ? -10.004 15.440 22.606 1.00 97.38 220 LEU A C 1
ATOM 1687 O O . LEU A 1 220 ? -9.656 14.511 23.331 1.00 97.38 220 LEU A O 1
ATOM 1691 N N . SER A 1 221 ? -10.494 16.573 23.105 1.00 97.25 221 SER A N 1
ATOM 1692 C CA . SER A 1 221 ? -10.756 16.780 24.535 1.00 97.25 221 SER A CA 1
ATOM 1693 C C . SER A 1 221 ? -12.044 16.098 25.020 1.00 97.25 221 SER A C 1
ATOM 1695 O O . SER A 1 221 ? -12.351 16.136 26.211 1.00 97.25 221 SER A O 1
ATOM 1697 N N . THR A 1 222 ? -12.791 15.459 24.117 1.00 96.94 222 THR A N 1
ATOM 1698 C CA . THR A 1 222 ? -14.043 14.742 24.382 1.00 96.94 222 THR A CA 1
ATOM 1699 C C . THR A 1 222 ? -13.935 13.274 23.968 1.00 96.94 222 THR A C 1
ATOM 1701 O O . THR A 1 222 ? -13.109 12.946 23.110 1.00 96.94 222 THR A O 1
ATOM 1704 N N . PRO A 1 223 ? -14.773 12.379 24.526 1.00 97.44 223 PRO A N 1
ATOM 1705 C CA . PRO A 1 223 ? -14.862 11.009 24.040 1.00 97.44 223 PRO A CA 1
ATOM 1706 C C . PRO A 1 223 ? -15.167 10.935 22.538 1.00 97.44 223 PRO A C 1
ATOM 1708 O O . PRO A 1 223 ? -15.902 11.774 22.012 1.00 97.44 223 PRO A O 1
ATOM 1711 N N . LEU A 1 224 ? -14.596 9.935 21.867 1.00 97.25 224 LEU A N 1
ATOM 1712 C CA . LEU A 1 224 ? -14.778 9.666 20.442 1.00 97.25 224 LEU A CA 1
ATOM 1713 C C . LEU A 1 224 ? -15.250 8.227 20.246 1.00 97.25 224 LEU A C 1
ATOM 1715 O O . LEU A 1 224 ? -14.529 7.292 20.591 1.00 97.25 224 LEU A O 1
ATOM 1719 N N . ASP A 1 225 ? -16.420 8.051 19.640 1.00 97.31 225 ASP A N 1
ATOM 1720 C CA . ASP A 1 225 ? -16.891 6.730 19.238 1.00 97.31 225 ASP A CA 1
ATOM 1721 C C . ASP A 1 225 ? -16.195 6.298 17.946 1.00 97.31 225 ASP A C 1
ATOM 1723 O O . ASP A 1 225 ? -16.283 6.958 16.908 1.00 97.31 225 ASP A O 1
ATOM 1727 N N . MET A 1 226 ? -15.519 5.158 18.011 1.00 97.44 226 MET A N 1
ATOM 1728 C CA . MET A 1 226 ? -14.860 4.510 16.886 1.00 97.44 226 MET A CA 1
ATOM 1729 C C . MET A 1 226 ? -15.386 3.089 16.770 1.00 97.44 226 MET A C 1
ATOM 1731 O O . MET A 1 226 ? -15.641 2.428 17.770 1.00 97.44 226 MET A O 1
ATOM 1735 N N . THR A 1 227 ? -15.549 2.589 15.554 1.00 97.50 227 THR A N 1
ATOM 1736 C CA . THR A 1 227 ? -15.964 1.206 15.337 1.00 97.50 227 THR A CA 1
ATOM 1737 C C . THR A 1 227 ? -14.780 0.362 14.894 1.00 97.50 227 THR A C 1
ATOM 1739 O O . THR A 1 227 ? -14.076 0.735 13.955 1.00 97.50 227 THR A O 1
ATOM 1742 N N . VAL A 1 228 ? -14.591 -0.784 15.547 1.00 98.19 228 VAL A N 1
ATOM 1743 C CA . VAL A 1 228 ? -13.639 -1.822 15.148 1.00 98.19 228 VAL A CA 1
ATOM 1744 C C . VAL A 1 228 ? -14.382 -2.890 14.352 1.00 98.19 228 VAL A C 1
ATOM 1746 O O . VAL A 1 228 ? -15.355 -3.478 14.828 1.00 98.19 228 VAL A O 1
ATOM 1749 N N . LYS A 1 229 ? -13.918 -3.132 13.128 1.00 97.25 229 LYS A N 1
ATOM 1750 C CA . LYS A 1 229 ? -14.477 -4.097 12.179 1.00 97.25 229 LYS A CA 1
ATOM 1751 C C . LYS A 1 229 ? -13.445 -5.175 11.882 1.00 97.25 229 LYS A C 1
ATOM 1753 O O . LYS A 1 229 ? -12.338 -4.843 11.467 1.00 97.25 229 LYS A O 1
ATOM 1758 N N . ILE A 1 230 ? -13.825 -6.439 12.039 1.00 97.94 230 ILE A N 1
ATOM 1759 C CA . ILE A 1 230 ? -12.987 -7.597 11.691 1.00 97.94 230 ILE A CA 1
ATOM 1760 C C . ILE A 1 230 ? -13.807 -8.533 10.808 1.00 97.94 230 ILE A C 1
ATOM 1762 O O . ILE A 1 230 ? -14.996 -8.743 11.059 1.00 97.94 230 ILE A O 1
ATOM 1766 N N . PHE A 1 231 ? -13.191 -9.061 9.756 1.00 96.62 231 PHE A N 1
ATOM 1767 C CA . PHE A 1 231 ? -13.830 -9.993 8.831 1.00 96.62 231 PHE A CA 1
ATOM 1768 C C . PHE A 1 231 ? -12.809 -10.970 8.243 1.00 96.62 231 PHE A C 1
ATOM 1770 O O . PHE A 1 231 ? -11.616 -10.669 8.160 1.00 96.62 231 PHE A O 1
ATOM 1777 N N . ASP A 1 232 ? -13.288 -12.137 7.830 1.00 95.62 232 ASP A N 1
ATOM 1778 C CA . ASP A 1 232 ? -12.500 -13.191 7.195 1.00 95.62 232 ASP A CA 1
ATOM 1779 C C . ASP A 1 232 ? -12.672 -13.203 5.668 1.00 95.62 232 ASP A C 1
ATOM 1781 O O . ASP A 1 232 ? -13.348 -12.356 5.078 1.00 95.62 232 ASP A O 1
ATOM 1785 N N . ARG A 1 233 ? -12.023 -14.160 5.004 1.00 91.81 233 ARG A N 1
ATOM 1786 C CA . ARG A 1 233 ? -12.110 -14.309 3.545 1.00 91.81 233 ARG A CA 1
ATOM 1787 C C . ARG A 1 233 ? -13.501 -14.694 3.048 1.00 91.81 233 ARG A C 1
ATOM 1789 O O . ARG A 1 233 ? -13.872 -14.294 1.945 1.00 91.81 233 ARG A O 1
ATOM 1796 N N . GLU A 1 234 ? -14.273 -15.430 3.841 1.00 91.38 234 GLU A N 1
ATOM 1797 C CA . GLU A 1 234 ? -15.631 -15.836 3.471 1.00 91.38 234 GLU A CA 1
ATOM 1798 C C . GLU A 1 234 ? -16.562 -14.619 3.363 1.00 91.38 234 GLU A C 1
ATOM 1800 O O . GLU A 1 234 ? -17.330 -14.527 2.408 1.00 91.38 234 GLU A O 1
ATOM 1805 N N . HIS A 1 235 ? -16.395 -13.617 4.233 1.00 88.38 235 HIS A N 1
ATOM 1806 C CA . HIS A 1 235 ? -17.120 -12.346 4.134 1.00 88.38 235 HIS A CA 1
ATOM 1807 C C . HIS A 1 235 ? -16.906 -11.626 2.794 1.00 88.38 235 HIS A C 1
ATOM 1809 O O . HIS A 1 235 ? -17.846 -11.059 2.227 1.00 88.38 235 HIS A O 1
ATOM 1815 N N . MET A 1 236 ? -15.672 -11.642 2.278 1.00 83.75 236 MET A N 1
ATOM 1816 C CA . MET A 1 236 ? -15.349 -11.022 0.987 1.00 83.75 236 MET A CA 1
ATOM 1817 C C . MET A 1 236 ? -16.014 -11.782 -0.165 1.00 83.75 236 MET A C 1
ATOM 1819 O O . MET A 1 236 ? -16.650 -11.172 -1.023 1.00 83.75 236 MET A O 1
ATOM 1823 N N . ALA A 1 237 ? -15.940 -13.117 -0.139 1.00 79.88 237 ALA A N 1
ATOM 1824 C CA . ALA A 1 237 ? -16.568 -13.975 -1.143 1.00 79.88 237 ALA A CA 1
ATOM 1825 C C . ALA A 1 237 ? -18.107 -13.892 -1.119 1.00 79.88 237 ALA A C 1
ATOM 1827 O O . ALA A 1 237 ? -18.754 -13.986 -2.161 1.00 79.88 237 ALA A O 1
ATOM 1828 N N . GLY A 1 238 ? -18.695 -13.679 0.061 1.00 76.06 238 GLY A N 1
ATOM 1829 C CA . GLY A 1 238 ? -20.135 -13.551 0.279 1.00 76.06 238 GLY A CA 1
ATOM 1830 C C . GLY A 1 238 ? -20.726 -12.176 -0.049 1.00 76.06 238 GLY A C 1
ATOM 1831 O O . GLY A 1 238 ? -21.877 -11.930 0.293 1.00 76.06 238 GLY A O 1
ATOM 1832 N N . GLY A 1 239 ? -19.979 -11.255 -0.670 1.00 76.88 239 GLY A N 1
ATOM 1833 C CA . GLY A 1 239 ? -20.508 -9.949 -1.085 1.00 76.88 239 GLY A CA 1
ATOM 1834 C C . GLY A 1 239 ? -20.614 -8.906 0.037 1.00 76.88 239 GLY A C 1
ATOM 1835 O O . GLY A 1 239 ? -21.430 -7.987 -0.052 1.00 76.88 239 GLY A O 1
ATOM 1836 N N . TYR A 1 240 ? -19.787 -9.018 1.083 1.00 78.94 240 TYR A N 1
ATOM 1837 C CA . TYR A 1 240 ? -19.640 -8.024 2.156 1.00 78.94 240 TYR A CA 1
ATOM 1838 C C . TYR A 1 240 ? -20.906 -7.760 2.997 1.00 78.94 240 TYR A C 1
ATOM 1840 O O . TYR A 1 240 ? -21.142 -6.643 3.479 1.00 78.94 240 TYR A O 1
ATOM 1848 N N . HIS A 1 241 ? -21.731 -8.785 3.229 1.00 79.88 241 HIS A N 1
ATOM 1849 C CA . HIS A 1 241 ? -22.940 -8.661 4.047 1.00 79.88 241 HIS A CA 1
ATOM 1850 C C . HIS A 1 241 ? -22.632 -8.205 5.478 1.00 79.88 241 HIS A C 1
ATOM 1852 O O . HIS A 1 241 ? -21.912 -8.859 6.223 1.00 79.88 241 HIS A O 1
ATOM 1858 N N . SER A 1 242 ? -23.236 -7.102 5.924 1.00 79.44 242 SER A N 1
ATOM 1859 C CA . SER A 1 242 ? -22.905 -6.481 7.217 1.00 79.44 242 SER A CA 1
ATOM 1860 C C . SER A 1 242 ? -23.162 -7.356 8.449 1.00 79.44 242 SER A C 1
ATOM 1862 O O . SER A 1 242 ? -22.647 -7.036 9.516 1.00 79.44 242 SER A O 1
ATOM 1864 N N . LYS A 1 243 ? -23.975 -8.411 8.318 1.00 85.75 243 LYS A N 1
ATOM 1865 C CA . LYS A 1 243 ? -24.254 -9.400 9.372 1.00 85.75 243 LYS A CA 1
ATOM 1866 C C . LYS A 1 243 ? -23.197 -10.502 9.466 1.00 85.75 243 LYS A C 1
ATOM 1868 O O . LYS A 1 243 ? -23.257 -11.315 10.377 1.00 85.75 243 LYS A O 1
ATOM 1873 N N . ASP A 1 244 ? -22.256 -10.526 8.531 1.00 90.50 244 ASP A N 1
ATOM 1874 C CA . ASP A 1 244 ? -21.247 -11.567 8.382 1.00 90.50 244 ASP A CA 1
ATOM 1875 C C . ASP A 1 244 ? -19.852 -11.080 8.808 1.00 90.50 244 ASP A C 1
ATOM 1877 O O . ASP A 1 244 ? -18.845 -11.342 8.160 1.00 90.50 244 ASP A O 1
ATOM 1881 N N . ARG A 1 245 ? -19.793 -10.247 9.850 1.00 93.38 245 ARG A N 1
ATOM 1882 C CA . ARG A 1 245 ? -18.546 -9.650 10.339 1.00 93.38 245 ARG A CA 1
ATOM 1883 C C . ARG A 1 245 ? -18.671 -9.204 11.784 1.00 93.38 245 ARG A C 1
ATOM 1885 O O . ARG A 1 245 ? -19.770 -8.920 12.259 1.00 93.38 245 ARG A O 1
ATOM 1892 N N . PHE A 1 246 ? -17.531 -9.056 12.440 1.00 97.00 246 PHE A N 1
ATOM 1893 C CA . PHE A 1 246 ? -17.446 -8.382 13.725 1.00 97.00 246 PHE A CA 1
ATOM 1894 C C . PHE A 1 246 ? -17.487 -6.871 13.536 1.00 97.00 246 PHE A C 1
ATOM 1896 O O . PHE A 1 246 ? -16.840 -6.335 12.632 1.00 97.00 246 PHE A O 1
ATOM 1903 N N . ASN A 1 247 ? -18.278 -6.189 14.363 1.00 95.75 247 ASN A N 1
ATOM 1904 C CA . ASN A 1 247 ? -18.491 -4.751 14.264 1.00 95.75 247 ASN A CA 1
ATOM 1905 C C . ASN A 1 247 ? -18.858 -4.172 15.639 1.00 95.75 247 ASN A C 1
ATOM 1907 O O . ASN A 1 247 ? -20.031 -4.165 16.016 1.00 95.75 247 ASN A O 1
ATOM 1911 N N . GLN A 1 248 ? -17.861 -3.706 16.392 1.00 96.00 248 GLN A N 1
ATOM 1912 C CA . GLN A 1 248 ? -18.043 -3.208 17.758 1.00 96.00 248 GLN A CA 1
ATOM 1913 C C . GLN A 1 248 ? -17.692 -1.724 17.861 1.00 96.00 248 GLN A C 1
ATOM 1915 O O . GLN A 1 248 ? -16.606 -1.308 17.463 1.00 96.00 248 GLN A O 1
ATOM 1920 N N . VAL A 1 249 ? -18.594 -0.934 18.447 1.00 97.06 249 VAL A N 1
ATOM 1921 C CA . VAL A 1 249 ? -18.322 0.463 18.810 1.00 97.06 249 VAL A CA 1
ATOM 1922 C C . VAL A 1 249 ? -17.545 0.502 20.126 1.00 97.06 249 VAL A C 1
ATOM 1924 O O . VAL A 1 249 ? -17.941 -0.126 21.109 1.00 97.06 249 VAL A O 1
ATOM 1927 N N . VAL A 1 250 ? -16.451 1.256 20.143 1.00 97.19 250 VAL A N 1
ATOM 1928 C CA . VAL A 1 250 ? -15.628 1.559 21.314 1.00 97.19 250 VAL A CA 1
ATOM 1929 C C . VAL A 1 250 ? -15.597 3.073 21.531 1.00 97.19 250 VAL A C 1
ATOM 1931 O O . VAL A 1 250 ? -15.373 3.839 20.597 1.00 97.19 250 VAL A O 1
ATOM 1934 N N . SER A 1 251 ? -15.822 3.509 22.770 1.00 97.50 251 SER A N 1
ATOM 1935 C CA . SER A 1 251 ? -15.758 4.926 23.152 1.00 97.50 251 SER A CA 1
ATOM 1936 C C . SER A 1 251 ? -14.356 5.254 23.665 1.00 97.50 251 SER A C 1
ATOM 1938 O O . SER A 1 251 ? -14.004 4.895 24.792 1.00 97.50 251 SER A O 1
ATOM 1940 N N . LEU A 1 252 ? -13.569 5.972 22.867 1.00 98.25 252 LEU A N 1
ATOM 1941 C CA . LEU A 1 252 ? -12.204 6.378 23.194 1.00 98.25 252 LEU A CA 1
ATOM 1942 C C . LEU A 1 252 ? -12.205 7.621 24.080 1.00 98.25 252 LEU A C 1
ATOM 1944 O O . LEU A 1 252 ? -12.668 8.687 23.673 1.00 98.25 252 LEU A O 1
ATOM 1948 N N . ARG A 1 253 ? -11.636 7.523 25.280 1.00 98.38 253 ARG A N 1
ATOM 1949 C CA . ARG A 1 253 ? -11.405 8.685 26.150 1.00 98.38 253 ARG A CA 1
ATOM 1950 C C . ARG A 1 253 ? -10.307 9.576 25.557 1.00 98.38 253 ARG A C 1
ATOM 1952 O O . ARG A 1 253 ? -9.471 9.055 24.823 1.00 98.38 253 ARG A O 1
ATOM 1959 N N . PRO A 1 254 ? -10.270 10.881 25.873 1.00 98.56 254 PRO A N 1
ATOM 1960 C CA . PRO A 1 254 ? -9.134 11.733 25.526 1.00 98.56 254 PRO A CA 1
ATOM 1961 C C . PRO A 1 254 ? -7.803 11.105 25.953 1.00 98.56 254 PRO A C 1
ATOM 1963 O O . PRO A 1 254 ? -7.679 10.635 27.085 1.00 98.56 254 PRO A O 1
ATOM 1966 N N . GLY A 1 255 ? -6.814 11.114 25.060 1.00 98.56 255 GLY A N 1
ATOM 1967 C CA . GLY A 1 255 ? -5.521 10.473 25.287 1.00 98.56 255 GLY A CA 1
ATOM 1968 C C . GLY A 1 255 ? -5.479 9.000 24.870 1.00 98.56 255 GLY A C 1
ATOM 1969 O O . GLY A 1 255 ? -6.229 8.564 23.995 1.00 98.56 255 GLY A O 1
ATOM 1970 N N . TRP A 1 256 ? -4.562 8.236 25.468 1.00 98.44 256 TRP A N 1
ATOM 1971 C CA . TRP A 1 256 ? -4.371 6.822 25.146 1.00 98.44 256 TRP A CA 1
ATOM 1972 C C . TRP A 1 256 ? -5.489 5.927 25.695 1.00 98.44 256 TRP A C 1
ATOM 1974 O O . TRP A 1 256 ? -5.913 6.059 26.842 1.00 98.44 256 TRP A O 1
ATOM 1984 N N . ASN A 1 257 ? -5.896 4.962 24.877 1.00 98.62 257 ASN A N 1
ATOM 1985 C CA . ASN A 1 257 ? -6.814 3.880 25.200 1.00 98.62 257 ASN A CA 1
ATOM 1986 C C . ASN A 1 257 ? -6.186 2.570 24.722 1.00 98.62 257 ASN A C 1
ATOM 1988 O O . ASN A 1 257 ? -5.771 2.483 23.568 1.00 98.62 257 ASN A O 1
ATOM 1992 N N . ASP A 1 258 ? -6.148 1.561 25.588 1.00 98.06 258 ASP A N 1
ATOM 1993 C CA . ASP A 1 258 ? -5.708 0.213 25.232 1.00 98.06 258 ASP A CA 1
ATOM 1994 C C . ASP A 1 258 ? -6.941 -0.676 25.118 1.00 98.06 258 ASP A C 1
ATOM 1996 O O . ASP A 1 258 ? -7.685 -0.879 26.082 1.00 98.06 258 ASP A O 1
ATOM 2000 N N . LEU A 1 259 ? -7.208 -1.125 23.899 1.00 98.00 259 LEU A N 1
ATOM 2001 C CA . LEU A 1 259 ? -8.348 -1.960 23.570 1.00 98.00 259 LEU A CA 1
ATOM 2002 C C . LEU A 1 259 ? -7.923 -3.423 23.646 1.00 98.00 259 LEU A C 1
ATOM 2004 O O . LEU A 1 259 ? -6.916 -3.811 23.058 1.00 98.00 259 LEU A O 1
ATOM 2008 N N . HIS A 1 260 ? -8.736 -4.222 24.331 1.00 97.88 260 HIS A N 1
ATOM 2009 C CA . HIS A 1 260 ? -8.598 -5.670 24.422 1.00 97.88 260 HIS A CA 1
ATOM 2010 C C . HIS A 1 260 ? -9.900 -6.282 23.909 1.00 97.88 260 HIS A C 1
ATOM 2012 O O . HIS A 1 260 ? -10.938 -6.185 24.566 1.00 97.88 260 HIS A O 1
ATOM 2018 N N . ILE A 1 261 ? -9.870 -6.841 22.701 1.00 98.25 261 ILE A N 1
ATOM 2019 C CA . ILE A 1 261 ? -11.044 -7.447 22.065 1.00 98.25 261 ILE A CA 1
ATOM 2020 C C . ILE A 1 261 ? -10.902 -8.962 22.138 1.00 98.25 261 ILE A C 1
ATOM 2022 O O . ILE A 1 261 ? -9.969 -9.527 21.567 1.00 98.25 261 ILE A O 1
ATOM 2026 N N . ALA A 1 262 ? -11.847 -9.624 22.806 1.00 98.19 262 ALA A N 1
ATOM 2027 C CA . ALA A 1 262 ? -11.874 -11.076 22.887 1.00 98.19 262 ALA A CA 1
ATOM 2028 C C . ALA A 1 262 ? -12.167 -11.684 21.505 1.00 98.19 262 ALA A C 1
ATOM 2030 O O . ALA A 1 262 ? -13.234 -11.482 20.919 1.00 98.19 262 ALA A O 1
ATOM 2031 N N . LEU A 1 263 ? -11.246 -12.496 20.990 1.00 98.50 263 LEU A N 1
ATOM 2032 C CA . LEU A 1 263 ? -11.397 -13.177 19.703 1.00 98.50 263 LEU A CA 1
ATOM 2033 C C . LEU A 1 263 ? -12.512 -14.229 19.726 1.00 98.50 263 LEU A C 1
ATOM 2035 O O . LEU A 1 263 ? -13.052 -14.582 18.679 1.00 98.50 263 LEU A O 1
ATOM 2039 N N . ALA A 1 264 ? -12.921 -14.690 20.911 1.00 98.00 264 ALA A N 1
ATOM 2040 C CA . ALA A 1 264 ? -14.116 -15.514 21.071 1.00 98.00 264 ALA A CA 1
ATOM 2041 C C . ALA A 1 264 ? -15.400 -14.779 20.641 1.00 98.00 264 ALA A C 1
ATOM 2043 O O . ALA A 1 264 ? -16.296 -15.416 20.080 1.00 98.00 264 ALA A O 1
ATOM 2044 N N . ASP A 1 265 ? -15.478 -13.464 20.864 1.00 97.81 265 ASP A N 1
ATOM 2045 C CA . ASP A 1 265 ? -16.614 -12.637 20.445 1.00 97.81 265 ASP A CA 1
ATOM 2046 C C . ASP A 1 265 ? -16.543 -12.348 18.945 1.00 97.81 265 ASP A C 1
ATOM 2048 O O . ASP A 1 265 ? -17.545 -12.477 18.243 1.00 97.81 265 ASP A O 1
ATOM 2052 N N . VAL A 1 266 ? -15.339 -12.077 18.427 1.00 97.94 266 VAL A N 1
ATOM 2053 C CA . VAL A 1 266 ? -15.079 -11.946 16.982 1.00 97.94 266 VAL A CA 1
ATOM 2054 C C . VAL A 1 266 ? -15.547 -13.195 16.236 1.00 97.94 266 VAL A C 1
ATOM 2056 O O . VAL A 1 266 ? -16.330 -13.100 15.289 1.00 97.94 266 VAL A O 1
ATOM 2059 N N . LYS A 1 267 ? -15.156 -14.375 16.730 1.00 97.88 267 LYS A N 1
ATOM 2060 C CA . LYS A 1 267 ? -15.520 -15.674 16.159 1.00 97.88 267 LYS A CA 1
ATOM 2061 C C . LYS A 1 267 ? -17.029 -15.911 16.105 1.00 97.88 267 LYS A C 1
ATOM 2063 O O . LYS A 1 267 ? -17.502 -16.563 15.181 1.00 97.88 267 LYS A O 1
ATOM 2068 N N . LYS A 1 268 ? -17.784 -15.413 17.087 1.00 97.50 268 LYS A N 1
ATOM 2069 C CA . LYS A 1 268 ? -19.241 -15.612 17.200 1.00 97.50 268 LYS A CA 1
ATOM 2070 C C . LYS A 1 268 ? -20.068 -14.490 16.572 1.00 97.50 268 LYS A C 1
ATOM 2072 O O . LYS A 1 268 ? -21.290 -14.567 16.603 1.00 97.50 268 LYS A O 1
ATOM 2077 N N . SER A 1 269 ? -19.429 -13.436 16.068 1.00 95.62 269 SER A N 1
ATOM 2078 C CA . SER A 1 269 ? -20.142 -12.247 15.609 1.00 95.62 269 SER A CA 1
ATOM 2079 C C . SER A 1 269 ? -20.912 -12.405 14.295 1.00 95.62 269 SER A C 1
ATOM 2081 O O . SER A 1 269 ? -21.944 -11.740 14.173 1.00 95.62 269 SER A O 1
ATOM 2083 N N . PRO A 1 270 ? -20.458 -13.194 13.299 1.00 95.50 270 PRO A N 1
ATOM 2084 C CA . PRO A 1 270 ? -21.281 -13.465 12.127 1.00 95.50 270 PRO A CA 1
ATOM 2085 C C . PRO A 1 270 ? -22.588 -14.166 12.523 1.00 95.50 270 PRO A C 1
ATOM 2087 O O . PRO A 1 270 ? -22.596 -15.052 13.372 1.00 95.50 270 PRO A O 1
ATOM 2090 N N . ALA A 1 271 ? -23.709 -13.756 11.928 1.00 91.81 271 ALA A N 1
ATOM 2091 C CA . ALA A 1 271 ? -25.034 -14.206 12.365 1.00 91.81 271 ALA A CA 1
ATOM 2092 C C . ALA A 1 271 ? -25.305 -15.694 12.084 1.00 91.81 271 ALA A C 1
ATOM 2094 O O . ALA A 1 271 ? -25.944 -16.367 12.891 1.00 91.81 271 ALA A O 1
ATOM 2095 N N . ASP A 1 272 ? -24.823 -16.190 10.943 1.00 92.62 272 ASP A N 1
ATOM 2096 C CA . ASP A 1 272 ? -25.213 -17.494 10.395 1.00 92.62 272 ASP A CA 1
ATOM 2097 C C . ASP A 1 272 ? -24.068 -18.526 10.412 1.00 92.62 272 ASP A C 1
ATOM 2099 O O . ASP A 1 272 ? -24.253 -19.672 10.000 1.00 92.62 272 ASP A O 1
ATOM 2103 N N . ARG A 1 273 ? -22.878 -18.143 10.895 1.00 94.56 273 ARG A N 1
ATOM 2104 C CA . ARG A 1 273 ? -21.680 -18.996 10.948 1.00 94.56 273 ARG A CA 1
ATOM 2105 C C . ARG A 1 273 ? -20.699 -18.531 12.023 1.00 94.56 273 ARG A C 1
ATOM 2107 O O . ARG A 1 273 ? -20.830 -17.446 12.574 1.00 94.56 273 ARG A O 1
ATOM 2114 N N . ALA A 1 274 ? -19.687 -19.345 12.302 1.00 96.69 274 ALA A N 1
ATOM 2115 C CA . ALA A 1 274 ? -18.519 -18.879 13.041 1.00 96.69 274 ALA A CA 1
ATOM 2116 C C . ALA A 1 274 ? -17.517 -18.251 12.066 1.00 96.69 274 ALA A C 1
ATOM 2118 O O . ALA A 1 274 ? -17.295 -18.809 10.993 1.00 96.69 274 ALA A O 1
ATOM 2119 N N . MET A 1 275 ? -16.891 -17.140 12.454 1.00 97.38 275 MET A N 1
ATOM 2120 C CA . MET A 1 275 ? -15.808 -16.546 11.669 1.00 97.38 275 MET A CA 1
ATOM 2121 C C . MET A 1 275 ? -14.634 -17.529 11.565 1.00 97.38 275 MET A C 1
ATOM 2123 O O . MET A 1 275 ? -14.239 -18.150 12.563 1.00 97.38 275 MET A O 1
ATOM 2127 N N . ASP A 1 276 ? -14.064 -17.653 10.370 1.00 97.56 276 ASP A N 1
ATOM 2128 C CA . ASP A 1 276 ? -12.871 -18.446 10.117 1.00 97.56 276 ASP A CA 1
ATOM 2129 C C . ASP A 1 276 ? -11.634 -17.701 10.622 1.00 97.56 276 ASP A C 1
ATOM 2131 O O . ASP A 1 276 ? -10.988 -16.923 9.916 1.00 97.56 276 ASP A O 1
ATOM 2135 N N . MET A 1 277 ? -11.300 -17.971 11.882 1.00 98.06 277 MET A N 1
ATOM 2136 C CA . MET A 1 277 ? -10.147 -17.375 12.548 1.00 98.06 277 MET A CA 1
ATOM 2137 C C . MET A 1 277 ? -8.809 -17.773 11.915 1.00 98.06 277 MET A C 1
ATOM 2139 O O . MET A 1 277 ? -7.820 -17.121 12.215 1.00 98.06 277 MET A O 1
ATOM 2143 N N . ALA A 1 278 ? -8.749 -18.805 11.064 1.00 97.81 278 ALA A N 1
ATOM 2144 C CA . ALA A 1 278 ? -7.524 -19.162 10.347 1.00 97.81 278 ALA A CA 1
ATOM 2145 C C . ALA A 1 278 ? -7.301 -18.301 9.088 1.00 97.81 278 ALA A C 1
ATOM 2147 O O . ALA A 1 278 ? -6.203 -18.282 8.535 1.00 97.81 278 ALA A O 1
ATOM 2148 N N . ASN A 1 279 ? -8.337 -17.596 8.623 1.00 96.44 279 ASN A N 1
ATOM 2149 C CA . ASN A 1 279 ? -8.329 -16.835 7.378 1.00 96.44 279 ASN A CA 1
ATOM 2150 C C . ASN A 1 279 ? -8.910 -15.426 7.566 1.00 96.44 279 ASN A C 1
ATOM 2152 O O . ASN A 1 279 ? -9.718 -14.966 6.750 1.00 96.44 279 ASN A O 1
ATOM 2156 N N . ILE A 1 280 ? -8.486 -14.715 8.615 1.00 97.50 280 ILE A N 1
ATOM 2157 C CA . ILE A 1 280 ? -8.864 -13.311 8.801 1.00 97.50 280 ILE A CA 1
ATOM 2158 C C . ILE A 1 280 ? -8.325 -12.478 7.631 1.00 97.50 280 ILE A C 1
ATOM 2160 O O . ILE A 1 280 ? -7.158 -12.580 7.254 1.00 97.50 280 ILE A O 1
ATOM 2164 N N . ALA A 1 281 ? -9.194 -11.657 7.044 1.00 95.19 281 ALA A N 1
ATOM 2165 C CA . ALA A 1 281 ? -8.914 -10.889 5.835 1.00 95.19 281 ALA A CA 1
ATOM 2166 C C . ALA A 1 281 ? -8.734 -9.393 6.096 1.00 95.19 281 ALA A C 1
ATOM 2168 O O . ALA A 1 281 ? -8.085 -8.711 5.307 1.00 95.19 281 ALA A O 1
ATOM 2169 N N . GLY A 1 282 ? -9.292 -8.858 7.182 1.00 95.50 282 GLY A N 1
ATOM 2170 C CA . GLY A 1 282 ? -9.114 -7.445 7.476 1.00 95.50 282 GLY A CA 1
ATOM 2171 C C . GLY A 1 282 ? -9.491 -7.034 8.887 1.00 95.50 282 GLY A C 1
ATOM 2172 O O . GLY A 1 282 ? -10.414 -7.576 9.496 1.00 95.50 282 GLY A O 1
ATOM 2173 N N . LEU A 1 283 ? -8.781 -6.012 9.356 1.00 98.06 283 LEU A N 1
ATOM 2174 C CA . LEU A 1 283 ? -9.057 -5.242 10.564 1.00 98.06 283 LEU A CA 1
ATOM 2175 C C . LEU A 1 283 ? -9.230 -3.780 10.150 1.00 98.06 283 LEU A C 1
ATOM 2177 O O . LEU A 1 283 ? -8.424 -3.247 9.397 1.00 98.06 283 LEU A O 1
ATOM 2181 N N . SER A 1 284 ? -10.286 -3.121 10.606 1.00 97.50 284 SER A N 1
ATOM 2182 C CA . SER A 1 284 ?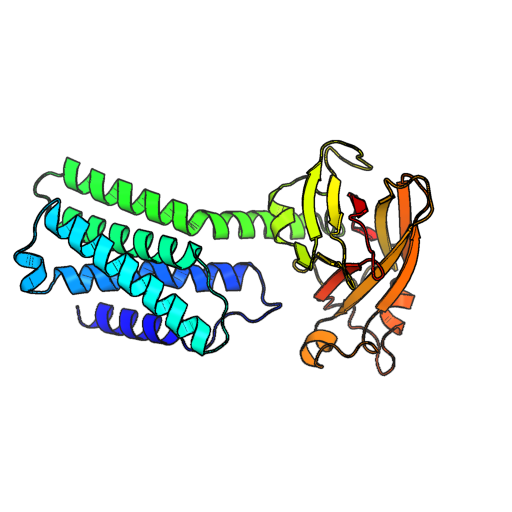 -10.612 -1.750 10.213 1.00 97.50 284 SER A CA 1
ATOM 2183 C C . SER A 1 284 ? -11.099 -0.935 11.394 1.00 97.50 284 SER A C 1
ATOM 2185 O O . SER A 1 284 ? -11.826 -1.435 12.251 1.00 97.50 284 SER A O 1
ATOM 2187 N N . PHE A 1 285 ? -10.764 0.346 11.356 1.00 98.19 285 PHE A N 1
ATOM 2188 C CA . PHE A 1 285 ? -11.197 1.366 12.290 1.00 98.19 285 PHE A CA 1
ATOM 2189 C C . PHE A 1 285 ? -11.930 2.441 11.498 1.00 98.19 285 PHE A C 1
ATOM 2191 O O . PHE A 1 285 ? -11.365 3.026 10.572 1.00 98.19 285 PHE A O 1
ATOM 2198 N N . PHE A 1 286 ? -13.188 2.700 11.835 1.00 95.88 286 PHE A N 1
ATOM 2199 C CA . PHE A 1 286 ? -13.953 3.746 11.166 1.00 95.88 286 PHE A CA 1
ATOM 2200 C C . PHE A 1 286 ? -14.768 4.566 12.150 1.00 95.88 286 PHE A C 1
ATOM 2202 O O . PHE A 1 286 ? -15.199 4.077 13.197 1.00 95.88 286 PHE A O 1
ATOM 2209 N N . LEU A 1 287 ? -14.985 5.828 11.801 1.00 96.50 287 LEU A N 1
ATOM 2210 C CA . LEU A 1 287 ? -15.813 6.728 12.592 1.00 96.50 287 LEU A CA 1
ATOM 2211 C C . LEU A 1 287 ? -17.255 6.731 12.069 1.00 96.50 287 LEU A C 1
ATOM 2213 O O . LEU A 1 287 ? -17.490 6.476 10.882 1.00 96.50 287 LEU A O 1
ATOM 2217 N N . PRO A 1 288 ? -18.243 7.067 12.913 1.00 92.69 288 PRO A N 1
ATOM 2218 C CA . PRO A 1 288 ? -19.541 7.527 12.438 1.00 92.69 288 PRO A CA 1
ATOM 2219 C C . PRO A 1 288 ? -19.399 8.695 11.448 1.00 92.69 288 PRO A C 1
ATOM 2221 O O . PRO A 1 288 ? -18.321 9.264 11.261 1.00 92.69 288 PRO A O 1
ATOM 2224 N N . ALA A 1 289 ? -20.501 9.074 10.799 1.00 92.00 289 ALA A N 1
ATOM 2225 C CA . ALA A 1 289 ? -20.490 10.277 9.974 1.00 92.00 289 ALA A CA 1
ATOM 2226 C C . ALA A 1 289 ? -20.037 11.487 10.811 1.00 92.00 289 ALA A C 1
ATOM 2228 O O . ALA A 1 289 ? -20.580 11.728 11.887 1.00 92.00 289 ALA A O 1
ATOM 2229 N N . THR A 1 290 ? -19.039 12.213 10.312 1.00 89.50 290 THR A N 1
ATOM 2230 C CA . THR A 1 290 ? -18.454 13.378 10.986 1.00 89.50 290 THR A CA 1
ATOM 2231 C C . THR A 1 290 ? -18.451 14.579 10.052 1.00 89.50 290 THR A C 1
ATOM 2233 O O . THR A 1 290 ? -18.132 14.454 8.868 1.00 89.50 290 THR A O 1
ATOM 2236 N N . ASP A 1 291 ? -18.762 15.754 10.589 1.00 92.00 291 ASP A N 1
ATOM 2237 C CA . ASP A 1 291 ? -18.751 17.015 9.841 1.00 92.00 291 ASP A CA 1
ATOM 2238 C C . ASP A 1 291 ? -17.369 17.684 9.846 1.00 92.00 291 ASP A C 1
ATOM 2240 O O . ASP A 1 291 ? -17.132 18.659 9.132 1.00 92.00 291 ASP A O 1
ATOM 2244 N N . GLN A 1 292 ? -16.435 17.159 10.644 1.00 93.81 292 GLN A N 1
ATOM 2245 C CA . GLN A 1 292 ? -15.092 17.703 10.816 1.00 93.81 292 GLN A CA 1
ATOM 2246 C C . GLN A 1 292 ? -14.025 16.622 10.648 1.00 93.81 292 GLN A C 1
ATOM 2248 O O . GLN A 1 292 ? -14.288 15.424 10.779 1.00 93.81 292 GLN A O 1
ATOM 2253 N N . SER A 1 293 ? -12.802 17.059 10.342 1.00 96.19 293 SER A N 1
ATOM 2254 C CA . SER A 1 293 ? -11.653 16.161 10.326 1.00 96.19 293 SER A CA 1
ATOM 2255 C C . SER A 1 293 ? -11.273 15.778 11.754 1.00 96.19 293 SER A C 1
ATOM 2257 O O . SER A 1 293 ? -11.204 16.636 12.632 1.00 96.19 293 SER A O 1
ATOM 2259 N N . VAL A 1 294 ? -11.028 14.487 11.967 1.00 97.50 294 VAL A N 1
ATOM 2260 C CA . VAL A 1 294 ? -10.645 13.916 13.261 1.00 97.50 294 VAL A CA 1
ATOM 2261 C C . VAL A 1 294 ? -9.294 13.238 13.111 1.00 97.50 294 VAL A C 1
ATOM 2263 O O . VAL A 1 294 ? -9.056 12.525 12.137 1.00 97.50 294 VAL A O 1
ATOM 2266 N N . VAL A 1 295 ? -8.408 13.464 14.077 1.00 98.31 295 VAL A N 1
ATOM 2267 C CA . VAL A 1 295 ? -7.098 12.818 14.130 1.00 98.31 295 VAL A CA 1
ATOM 2268 C C . VAL A 1 295 ? -7.090 11.829 15.286 1.00 98.31 295 VAL A C 1
ATOM 2270 O O . VAL A 1 295 ? -7.525 12.151 16.388 1.00 98.31 295 VAL A O 1
ATOM 2273 N N . ILE A 1 296 ? -6.591 10.627 15.030 1.00 98.38 296 ILE A N 1
ATOM 2274 C CA . ILE A 1 296 ? -6.228 9.665 16.071 1.00 98.38 296 ILE A CA 1
ATOM 2275 C C . ILE A 1 296 ? -4.838 9.116 15.770 1.00 98.38 296 ILE A C 1
ATOM 2277 O O . ILE A 1 296 ? -4.331 9.274 14.655 1.00 98.38 296 ILE A O 1
ATOM 2281 N N . TYR A 1 297 ? -4.255 8.432 16.745 1.00 98.75 297 TYR A N 1
ATOM 2282 C CA . TYR A 1 297 ? -3.069 7.615 16.523 1.00 98.75 297 TYR A CA 1
ATOM 2283 C C . TYR A 1 297 ? -3.389 6.154 16.820 1.00 98.75 297 TYR A C 1
ATOM 2285 O O . TYR A 1 297 ? -4.197 5.872 17.708 1.00 98.75 297 TYR A O 1
ATOM 2293 N N . LEU A 1 298 ? -2.798 5.243 16.056 1.00 98.62 298 LEU A N 1
ATOM 2294 C CA . LEU A 1 298 ? -2.827 3.802 16.297 1.00 98.62 298 LEU A CA 1
ATOM 2295 C C . LEU A 1 298 ? -1.403 3.333 16.571 1.00 98.62 298 LEU A C 1
ATOM 2297 O O . LEU A 1 298 ? -0.466 3.813 15.937 1.00 98.62 298 LEU A O 1
ATOM 2301 N N . ASP A 1 299 ? -1.256 2.409 17.509 1.00 98.44 299 ASP A N 1
ATOM 2302 C CA . ASP A 1 299 ? 0.024 1.835 17.904 1.00 98.44 299 ASP A CA 1
ATOM 2303 C C . ASP A 1 299 ? -0.173 0.419 18.477 1.00 98.44 299 ASP A C 1
ATOM 2305 O O . ASP A 1 299 ? -1.290 0.050 18.855 1.00 98.44 299 ASP A O 1
ATOM 2309 N N . ALA A 1 300 ? 0.902 -0.369 18.531 1.00 97.06 300 ALA A N 1
ATOM 2310 C CA . ALA A 1 300 ? 0.986 -1.667 19.198 1.00 97.06 300 ALA A CA 1
ATOM 2311 C C . ALA A 1 300 ? -0.187 -2.616 18.879 1.00 97.06 300 ALA A C 1
ATOM 2313 O O . ALA A 1 300 ? -0.898 -3.084 19.772 1.00 97.06 300 ALA A O 1
ATOM 2314 N N . ILE A 1 301 ? -0.404 -2.903 17.593 1.00 98.50 301 ILE A N 1
ATOM 2315 C CA . ILE A 1 301 ? -1.464 -3.809 17.142 1.00 98.50 301 ILE A CA 1
ATOM 2316 C C . ILE A 1 301 ? -0.924 -5.235 17.102 1.00 98.50 301 ILE A C 1
ATOM 2318 O O . ILE A 1 301 ? -0.017 -5.545 16.325 1.00 98.50 301 ILE A O 1
ATOM 2322 N N . GLY A 1 302 ? -1.510 -6.132 17.890 1.00 98.25 302 GLY A N 1
ATOM 2323 C CA . GLY A 1 302 ? -1.049 -7.517 17.976 1.00 98.25 302 GLY A CA 1
ATOM 2324 C C . GLY A 1 302 ? -2.050 -8.462 18.624 1.00 98.25 302 GLY A C 1
ATOM 2325 O O . GLY A 1 302 ? -3.098 -8.045 19.113 1.00 98.25 302 GLY A O 1
ATOM 2326 N N . LEU A 1 303 ? -1.723 -9.751 18.617 1.00 98.62 303 LEU A N 1
ATOM 2327 C CA . LEU A 1 303 ? -2.542 -10.809 19.208 1.00 98.62 303 LEU A CA 1
ATOM 2328 C C . LEU A 1 303 ? -1.897 -11.363 20.487 1.00 98.62 303 LEU A C 1
ATOM 2330 O O . LEU A 1 303 ? -0.672 -11.466 20.579 1.00 98.62 303 LEU A O 1
ATOM 2334 N N . GLY A 1 304 ? -2.727 -11.753 21.453 1.00 97.62 304 GLY A N 1
ATOM 2335 C CA . GLY A 1 304 ? -2.319 -12.257 22.765 1.00 97.62 304 GLY A CA 1
ATOM 2336 C C . GLY A 1 304 ? -3.146 -13.449 23.248 1.00 97.62 304 GLY A C 1
ATOM 2337 O O . GLY A 1 304 ? -4.089 -13.895 22.590 1.00 97.62 304 GLY A O 1
ATOM 2338 N N . ASN A 1 305 ? -2.737 -14.002 24.390 1.00 95.25 305 ASN A N 1
ATOM 2339 C CA . ASN A 1 305 ? -3.323 -15.189 25.034 1.00 95.25 305 ASN A CA 1
ATOM 2340 C C . ASN A 1 305 ? -3.716 -14.940 26.502 1.00 95.25 305 ASN A C 1
ATOM 2342 O O . ASN A 1 305 ? -3.960 -15.892 27.243 1.00 95.25 305 ASN A O 1
ATOM 2346 N N . ASP A 1 306 ? -3.705 -13.677 26.911 1.00 88.50 306 ASP A N 1
ATOM 2347 C CA . ASP A 1 306 ? -4.105 -13.160 28.217 1.00 88.50 306 ASP A CA 1
ATOM 2348 C C . ASP A 1 306 ? -5.607 -12.853 28.300 1.00 88.50 306 ASP A C 1
ATOM 2350 O O . ASP A 1 306 ? -6.236 -12.574 27.247 1.00 88.50 306 ASP A O 1
#

Mean predicted aligned error: 4.67 Å

Solvent-accessible surface area (backbone atoms only — not comparable to full-atom values): 15976 Å² total; per-residue (Å²): 107,72,69,56,52,53,53,33,53,52,45,57,48,50,74,79,49,84,73,75,55,97,87,55,57,71,65,58,43,48,54,55,60,47,47,40,24,62,31,28,16,42,50,35,46,56,48,57,70,35,75,70,42,66,76,39,59,73,71,56,38,51,52,52,52,51,52,51,35,53,54,49,30,54,48,50,41,54,53,35,41,76,73,76,46,81,75,55,76,64,55,42,52,32,23,43,50,7,30,50,34,16,46,20,55,51,50,29,73,71,43,87,47,68,67,58,21,49,50,26,47,49,53,28,50,50,52,51,52,62,68,44,42,65,55,53,50,51,52,55,43,52,54,49,46,66,70,49,53,56,41,66,45,51,48,82,43,82,64,55,58,76,30,46,49,64,42,58,40,49,76,44,80,29,71,67,81,54,89,47,94,68,17,12,38,37,37,39,34,40,52,40,76,55,21,28,41,28,45,54,64,64,88,28,64,50,68,92,45,40,24,41,37,37,34,35,32,33,73,46,95,51,72,42,66,35,32,44,34,39,36,27,52,65,29,62,76,66,71,61,50,82,58,47,29,25,76,46,81,44,76,36,47,53,39,79,39,79,44,77,44,54,42,69,54,44,29,58,38,17,77,90,51,69,49,53,41,60,41,40,44,36,44,33,44,29,35,64,70,33,93,53,69,47,54,38,34,42,26,53,27,29,54,38,80,115

Nearest PDB structures (foldseek):
  2c26-assembly1_A  TM=6.594E-01  e=5.903E-07  Acetivibrio thermocellus
  3gdb-assembly1_A  TM=6.435E-01  e=4.007E-06  Streptococcus pneumoniae R6
  1wmx-assembly1_B  TM=6.424E-01  e=3.045E-05  Acetivibrio thermocellus ATCC 27405
  3fha-assembly2_C  TM=5.938E-01  e=4.035E-05  Glutamicibacter protophormiae
  3fhq-assembly2_F  TM=5.738E-01  e=4.035E-05  Glutamicibacter protophormiae

Radius of gyration: 24.25 Å; Cα contacts (8 Å, |Δi|>4): 560; chains: 1; bounding box: 58×38×70 Å

Foldseek 3Di:
DVVLVVVLVVLVCLLADDADDVLDDPLSNLVSLLSLQQNLLSVLLVVCVDPVVVVDDDPRNVVVSLVVLLVVQVVSQVVNVVVPDHRDPVSSVSSNLNNLLNVLCVVLVVDPDPVSVCVSVVVSVVSVCVSCVLSVLSVVVLVVQVVPPLFFDFLPDPSQCVQKDWDQKDWDWDQPDHDDDRIWIKIKHFAFAKTKMKGFDHQQQQVVFFKKKKKKAFQDQAKFKKKKKWAFPVCVVVPNPVLRIDIDIDTDHHTIDIDIDTVVCRQCRRDPHGGPNGGIGMIMMIGGRGRGITIMIIRRTGTHHD

Secondary structure (DSSP, 8-state):
-HHHHHHHHHHHHHHHS--PPTT--HHHHHHHHHTHHHHHHHHHHHHHTSHHHHH--THHHHHHHHHHHHHHHHHHHHHHHHTTPPP-HHHHHHHHHHHHHHHHHHHHHH-SSHHHHHHHHHHHHHHHHHHHHHHHHHHHHHHHHHHHTTEEE----GGGGGGEEEESEEEEEESSS-SSSS-EEEEEEPSBS--EEEE-SS----TT-SEEEEEEEE-SSS-EEEEEEEEEHHHHHTT--TTSSEEEEEEEPSEEEEEEEEHHHHHH-SSSS---TTSEEEEEEEPSPBSS-EEEEEEEEEEE--

Sequence (306 aa):
MKGLAVLVAGLVVMLFVGGPEAGDSRLIQAMWNLGHVPLFAGLALLGCATPLARQLAGIRLFLAATVLALLAGIAVEWLQLLIGRSFDYLDVLRDLAGVYLGLGVHLARQSRSWQQRLGFLGMSSLLLLLA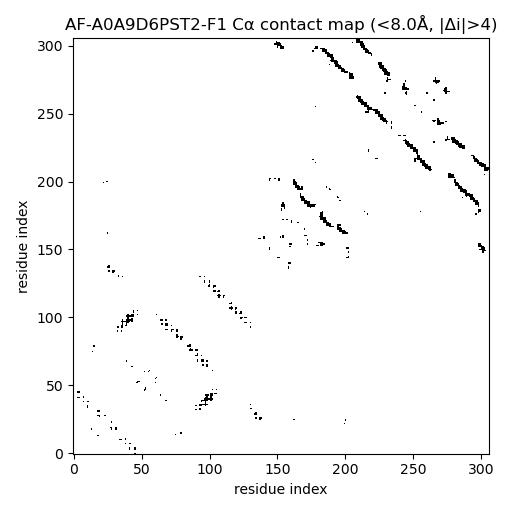LLPIGQILVDSYAMQRAFPVLSDFESARELSRWETQRAAIALADEPVRHGGQSLRVTFQAGRFPDVGLREMQSDWSAYQTLHVSTFNTLSTPLDMTVKIFDREHMAGGYHSKDRFNQVVSLRPGWNDLHIALADVKKSPADRAMDMANIAGLSFFLPATDQSVVIYLDAIGLGND